Protein AF-M2XT17-F1 (afdb_monomer)

Mean predicted aligned error: 14.55 Å

Nearest PDB structures (foldseek):
  4quv-assembly3_B  TM=6.509E-01  e=1.835E-02  Methylotuvimicrobium alcaliphilum 20Z
  4quv-assembly3_A  TM=6.449E-01  e=3.927E-02  Methylotuvimicrobium alcaliphilum 20Z
  6cso-assembly1_A-2  TM=3.670E-01  e=3.276E+00  Chlamydomonas reinhardtii
  7cz5-assembly1_R  TM=2.081E-01  e=3.778E+00  Homo sapiens

Secondary structure (DSSP, 8-state):
--------------------------S-SSSSTTSS----------------HHHHHHHHHHHHHHSS--EEHHHHHHHHHHHHHHHHHHHHHHH---SHHHHHHHHHHHHHHHHHHHHHHHS--HHHHH-EE-HHHHHHHHHHHHGGGHHHHHHHH-TT--PPPHHHHHHHHHHHHHHHHHHHHHHHHHHHHHHH--S---SGGGGT-S-HHHHHHHHHHHHHHHHTT-HHHHHHHHHHIIIIIHHHHHHHHHHHHHHHHTT--GGG-TTSTTHHHHHHHHHHTTS--

Foldseek 3Di:
DDDDDDDDDDDDDDDDDDDDDDDDDDPPPPPPVVPPPPPDDDPPPDVDPPDDPVRVVVVVVCCVQFQDFDAQQLVLLLVLLVCVLVVLVVLCVVQVQPACLLVLLSVLSNVVSVLVVVCCVVQNDPQRGPDTAGPNRSVVVNVLSCLLCVLSNLSRHPPPADHDDPVLLVVLSVLLVVLSVQLSVVRVCVRVCCVVPVDDDCDDSCVPPVCSNVVSVVSNQVSSSVSSVDCSSVVSVVVCCVPPVVVLVVLVVVVVVVCVVVVHDSNPPPPPRCVVVSVVVCVVVVSHD

Radius of gyration: 29.92 Å; Cα contacts (8 Å, |Δi|>4): 231; chains: 1; bounding box: 90×49×88 Å

pLDDT: mean 73.16, std 24.38, range [24.52, 98.25]

Solvent-accessible surface area (backbone atoms only — not comparable to full-atom values): 17000 Å² total; per-residue (Å²): 133,88,86,85,89,80,89,87,88,89,81,88,85,86,82,90,85,82,93,80,90,77,92,82,88,75,97,60,74,79,69,59,70,76,73,61,88,74,81,76,90,71,83,75,81,66,91,68,78,80,68,50,76,66,53,54,52,50,51,50,50,49,44,60,56,40,47,40,61,71,46,42,48,43,56,53,53,50,52,50,42,64,44,45,50,54,51,50,54,48,41,40,75,73,49,61,52,93,55,68,59,45,57,52,49,47,52,54,54,38,50,49,31,52,50,53,53,48,44,51,70,78,50,55,58,65,64,43,70,68,39,53,31,19,53,52,52,45,52,53,50,48,56,58,56,51,59,70,49,50,38,61,46,49,45,19,67,50,87,84,63,74,80,74,55,68,74,56,50,53,49,31,53,49,43,24,52,51,11,48,51,42,24,49,53,37,49,47,52,52,43,56,45,45,70,80,44,52,61,87,80,55,62,76,65,42,58,81,30,94,54,37,38,59,52,10,52,49,40,26,49,52,26,56,32,57,66,44,68,46,68,65,44,48,52,55,50,52,50,47,39,64,73,51,49,48,55,50,53,52,49,53,50,55,48,54,52,51,39,63,73,66,74,48,74,73,56,80,52,81,82,61,72,53,64,68,44,55,48,48,51,13,57,76,69,70,57,42,134

Structure (mmCIF, N/CA/C/O backbone):
data_AF-M2XT17-F1
#
_entry.id   AF-M2XT17-F1
#
loop_
_atom_site.group_PDB
_atom_site.id
_atom_site.type_symbol
_atom_site.label_atom_id
_atom_site.label_alt_id
_atom_site.label_comp_id
_atom_site.label_asym_id
_atom_site.label_entity_id
_atom_site.label_seq_id
_atom_site.pdbx_PDB_ins_code
_atom_site.Cartn_x
_atom_site.Cartn_y
_atom_site.Cartn_z
_atom_site.occupancy
_atom_site.B_iso_or_equiv
_atom_site.auth_seq_id
_atom_site.auth_comp_id
_atom_site.auth_asym_id
_atom_site.auth_atom_id
_atom_site.pdbx_PDB_model_num
ATOM 1 N N . MET A 1 1 ? -66.696 -10.298 24.865 1.00 41.97 1 MET A N 1
ATOM 2 C CA . MET A 1 1 ? -65.588 -11.219 25.194 1.00 41.97 1 MET A CA 1
ATOM 3 C C . MET A 1 1 ? -64.316 -10.379 25.173 1.00 41.97 1 MET A C 1
ATOM 5 O O . MET A 1 1 ? -63.682 -10.273 24.140 1.00 41.97 1 MET A O 1
ATOM 9 N N . ASP A 1 2 ? -64.054 -9.492 26.128 1.00 27.28 2 ASP A N 1
ATOM 10 C CA . ASP A 1 2 ? -63.712 -9.738 27.536 1.00 27.28 2 ASP A CA 1
ATOM 11 C C . ASP A 1 2 ? -62.859 -10.994 27.761 1.00 27.28 2 ASP A C 1
ATOM 13 O O . ASP A 1 2 ? -63.367 -12.109 27.619 1.00 27.28 2 ASP A O 1
ATOM 17 N N . LYS A 1 3 ? -61.570 -10.782 28.064 1.00 30.95 3 LYS A N 1
ATOM 18 C CA . LYS A 1 3 ? -60.923 -11.233 29.309 1.00 30.95 3 LYS A CA 1
ATOM 19 C C . LYS A 1 3 ? -59.464 -10.760 29.369 1.00 30.95 3 LYS A C 1
ATOM 21 O O . LYS A 1 3 ? -58.547 -11.378 28.840 1.00 30.95 3 LYS A O 1
ATOM 26 N N . SER A 1 4 ? -59.265 -9.668 30.089 1.00 34.69 4 SER A N 1
ATOM 27 C CA . SER A 1 4 ? -58.164 -9.517 31.056 1.00 34.69 4 SER A CA 1
ATOM 28 C C . SER A 1 4 ? -58.842 -9.198 32.407 1.00 34.69 4 SER A C 1
ATOM 30 O O . SER A 1 4 ? -60.043 -8.927 32.375 1.00 34.69 4 SER A O 1
ATOM 32 N N . PRO A 1 5 ? -58.193 -9.091 33.583 1.00 46.19 5 PRO A N 1
ATOM 33 C CA . PRO A 1 5 ? -56.902 -9.580 34.096 1.00 46.19 5 PRO A CA 1
ATOM 34 C C . PRO A 1 5 ? -57.024 -10.169 35.543 1.00 46.19 5 PRO A C 1
ATOM 36 O O . PRO A 1 5 ? -58.055 -10.037 36.189 1.00 46.19 5 PRO A O 1
ATOM 39 N N . LEU A 1 6 ? -55.946 -10.713 36.124 1.00 29.89 6 LEU A N 1
ATOM 40 C CA . LEU A 1 6 ? -55.741 -10.878 37.589 1.00 29.89 6 LEU A CA 1
ATOM 41 C C . LEU A 1 6 ? -54.227 -10.640 37.839 1.00 29.89 6 LEU A C 1
ATOM 43 O O . LEU A 1 6 ? -53.433 -11.340 37.222 1.00 29.89 6 LEU A O 1
ATOM 47 N N . ARG A 1 7 ? -53.682 -9.590 38.498 1.00 28.62 7 ARG A N 1
ATOM 48 C CA . ARG A 1 7 ? -53.883 -8.974 39.843 1.00 28.62 7 ARG A CA 1
ATOM 49 C C . ARG A 1 7 ? -53.817 -10.021 40.968 1.00 28.62 7 ARG A C 1
ATOM 51 O O . ARG A 1 7 ? -54.472 -11.037 40.842 1.00 28.62 7 ARG A O 1
ATOM 58 N N . LEU A 1 8 ? -53.149 -9.863 42.115 1.00 26.47 8 LEU A N 1
ATOM 59 C CA . LEU A 1 8 ? -52.294 -8.851 42.765 1.00 26.47 8 LEU A CA 1
ATOM 60 C C . LEU A 1 8 ? -51.883 -9.475 44.133 1.00 26.47 8 LEU A C 1
ATOM 62 O O . LEU A 1 8 ? -52.620 -10.320 44.631 1.00 26.47 8 LEU A O 1
ATOM 66 N N . GLY A 1 9 ? -50.818 -8.997 44.787 1.00 25.92 9 GLY A N 1
ATOM 67 C CA . GLY A 1 9 ? -50.644 -9.107 46.254 1.00 25.92 9 GLY A CA 1
ATOM 68 C C . GLY A 1 9 ? -49.182 -9.326 46.680 1.00 25.92 9 GLY A C 1
ATOM 69 O O . GLY A 1 9 ? -48.672 -10.421 46.505 1.00 25.92 9 GLY A O 1
ATOM 70 N N . SER A 1 10 ? -48.364 -8.319 47.017 1.00 26.56 10 SER A N 1
ATOM 71 C CA . SER A 1 10 ? -48.391 -7.328 48.121 1.00 26.56 10 SER A CA 1
ATOM 72 C C . SER A 1 10 ? -47.703 -7.816 49.403 1.00 26.56 10 SER A C 1
ATOM 74 O O . SER A 1 10 ? -48.239 -8.695 50.056 1.00 26.56 10 SER A O 1
ATOM 76 N N . PHE A 1 11 ? -46.591 -7.175 49.783 1.00 25.89 11 PHE A N 1
ATOM 77 C CA . PHE A 1 11 ? -46.173 -6.847 51.164 1.00 25.89 11 PHE A CA 1
ATOM 78 C C . PHE A 1 11 ? -44.957 -5.900 51.032 1.00 25.89 11 PHE A C 1
ATOM 80 O O . PHE A 1 11 ? -43.886 -6.322 50.618 1.00 25.89 11 PHE A O 1
ATOM 87 N N . LEU A 1 12 ? -45.105 -4.570 51.012 1.00 26.98 12 LEU A N 1
ATOM 88 C CA . LEU A 1 12 ? -45.256 -3.657 52.157 1.00 26.98 12 LEU A CA 1
ATOM 89 C C . LEU A 1 12 ? -44.365 -3.994 53.361 1.00 26.98 12 LEU A C 1
ATOM 91 O O . LEU A 1 12 ? -44.769 -4.746 54.237 1.00 26.98 12 LEU A O 1
ATOM 95 N N . ILE A 1 13 ? -43.225 -3.302 53.461 1.00 28.81 13 ILE A N 1
ATOM 96 C CA . ILE A 1 13 ? -42.713 -2.809 54.744 1.00 28.81 13 ILE A CA 1
ATOM 97 C C . ILE A 1 13 ? -42.416 -1.311 54.578 1.00 28.81 13 ILE A C 1
ATOM 99 O O . ILE A 1 13 ? -41.504 -0.908 53.858 1.00 28.81 13 ILE A O 1
ATOM 103 N N . LYS A 1 14 ? -43.246 -0.491 55.231 1.00 27.02 14 LYS A N 1
ATOM 104 C CA . LYS A 1 14 ? -42.970 0.898 55.620 1.00 27.02 14 LYS A CA 1
ATOM 105 C C . LYS A 1 14 ? -42.700 0.909 57.129 1.00 27.02 14 LYS A C 1
ATOM 107 O O . LYS A 1 14 ? -43.385 0.206 57.862 1.00 27.02 14 LYS A O 1
ATOM 112 N N . GLY A 1 15 ? -41.785 1.775 57.560 1.00 24.52 15 GLY A N 1
ATOM 113 C CA . GLY A 1 15 ? -41.516 2.153 58.956 1.00 24.52 15 GLY A CA 1
ATOM 114 C C . GLY A 1 15 ? -40.033 2.514 59.088 1.00 24.52 15 GLY A C 1
ATOM 115 O O . GLY A 1 15 ? -39.206 1.618 59.064 1.00 24.52 15 GLY A O 1
ATOM 116 N N . ALA A 1 16 ? -39.570 3.761 58.966 1.00 24.78 16 ALA A N 1
ATOM 117 C CA . ALA A 1 16 ? -39.845 4.962 59.763 1.00 24.78 16 ALA A CA 1
ATOM 118 C C . ALA A 1 16 ? -39.532 4.783 61.260 1.00 24.78 16 ALA A C 1
ATOM 120 O O . ALA A 1 16 ? -40.404 4.359 62.006 1.00 24.78 16 ALA A O 1
ATOM 121 N N . ALA A 1 17 ? -38.311 5.150 61.676 1.00 26.36 17 ALA A N 1
ATOM 122 C CA . ALA A 1 17 ? -37.996 5.806 62.954 1.00 26.36 17 ALA A CA 1
ATOM 123 C C . ALA A 1 17 ? -36.482 6.087 63.066 1.00 26.36 17 ALA A C 1
ATOM 125 O O . ALA A 1 17 ? -35.675 5.209 62.780 1.00 26.36 17 ALA A O 1
ATOM 126 N N . GLY A 1 18 ? -36.108 7.275 63.559 1.00 24.70 18 GLY A N 1
ATOM 127 C CA . GLY A 1 18 ? -34.899 7.408 64.384 1.00 24.70 18 GLY A CA 1
ATOM 128 C C . GLY A 1 18 ? -33.771 8.309 63.880 1.00 24.70 18 GLY A C 1
ATOM 129 O O . GLY A 1 18 ? -32.723 7.841 63.456 1.00 24.70 18 GLY A O 1
ATOM 130 N N . THR A 1 19 ? -33.950 9.615 64.040 1.00 27.23 19 THR A N 1
ATOM 131 C CA . THR A 1 19 ? -32.893 10.630 64.124 1.00 27.23 19 THR A CA 1
ATOM 132 C C . THR A 1 19 ? -31.936 10.346 65.293 1.00 27.23 19 THR A C 1
ATOM 134 O O . THR A 1 19 ? -32.392 10.408 66.429 1.00 27.23 19 THR A O 1
ATOM 137 N N . VAL A 1 20 ? -30.626 10.154 65.064 1.00 29.00 20 VAL A N 1
ATOM 138 C CA . VAL A 1 20 ? -29.560 10.452 66.054 1.00 29.00 20 VAL A CA 1
ATOM 139 C C . VAL A 1 20 ? -28.280 10.934 65.347 1.00 29.00 20 VAL A C 1
ATOM 141 O O . VAL A 1 20 ? -27.757 10.298 64.438 1.00 29.00 20 VAL A O 1
ATOM 144 N N . ARG A 1 21 ? -27.797 12.100 65.793 1.00 27.80 21 ARG A N 1
ATOM 145 C CA . ARG A 1 21 ? -26.527 12.779 65.471 1.00 27.80 21 ARG A CA 1
ATOM 146 C C . ARG A 1 21 ? -25.285 11.993 65.914 1.00 27.80 21 ARG A C 1
ATOM 148 O O . ARG A 1 21 ? -25.273 11.469 67.020 1.00 27.80 21 ARG A O 1
ATOM 155 N N . SER A 1 22 ? -24.198 12.121 65.149 1.00 28.20 22 SER A N 1
ATOM 156 C CA . SER A 1 22 ?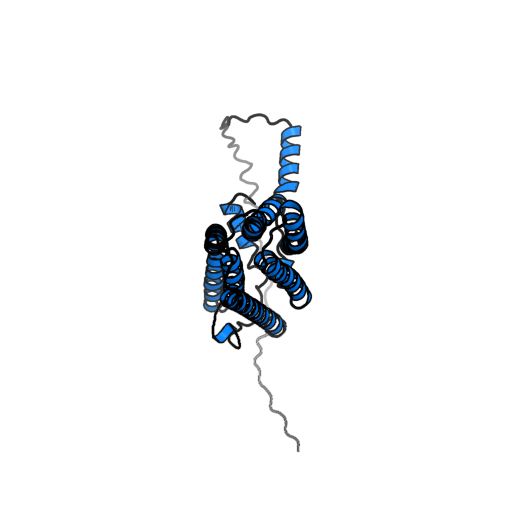 -22.834 12.563 65.552 1.00 28.20 22 SER A CA 1
ATOM 157 C C . SER A 1 22 ? -21.831 12.066 64.493 1.00 28.20 22 SER A C 1
ATOM 159 O O . SER A 1 22 ? -21.802 10.894 64.156 1.00 28.20 22 SER A O 1
ATOM 161 N N . SER A 1 23 ? -21.172 12.951 63.733 1.00 27.92 23 SER A N 1
ATOM 162 C CA . SER A 1 23 ? -19.867 13.530 64.090 1.00 27.92 23 SER A CA 1
ATOM 163 C C . SER A 1 23 ? -18.916 12.466 64.623 1.00 27.92 23 SER A C 1
ATOM 165 O O . SER A 1 23 ? -19.044 12.150 65.798 1.00 27.92 23 SER A O 1
ATOM 167 N N . LEU A 1 24 ? -17.963 11.994 63.804 1.00 29.03 24 LEU A N 1
ATOM 168 C CA . LEU A 1 24 ? -16.602 11.617 64.217 1.00 29.03 24 LEU A CA 1
ATOM 169 C C . LEU A 1 24 ? -15.754 11.176 62.999 1.00 29.03 24 LEU A C 1
ATOM 171 O O . LEU A 1 24 ? -16.158 10.311 62.231 1.00 29.03 24 LEU A O 1
ATOM 175 N N . TYR A 1 25 ? -14.560 11.778 62.899 1.00 31.39 25 TYR A N 1
ATOM 176 C CA . TYR A 1 25 ? -13.409 11.499 62.017 1.00 31.39 25 TYR A CA 1
ATOM 177 C C . TYR A 1 25 ? -13.510 11.874 60.521 1.00 31.39 25 TYR A C 1
ATOM 179 O O . TYR A 1 25 ? -14.254 11.282 59.758 1.00 31.39 25 TYR A O 1
ATOM 187 N N . GLY A 1 26 ? -12.714 12.807 59.992 1.00 33.41 26 GLY A N 1
ATOM 188 C CA . GLY A 1 26 ? -11.602 13.536 60.598 1.00 33.41 26 GLY A CA 1
ATOM 189 C C . GLY A 1 26 ? -10.768 14.238 59.528 1.00 33.41 26 GLY A C 1
ATOM 190 O O . GLY A 1 26 ? -9.890 13.637 58.919 1.00 33.41 26 GLY A O 1
ATOM 191 N N . ASP A 1 27 ? -11.003 15.539 59.380 1.00 36.66 27 ASP A N 1
ATOM 192 C CA . ASP A 1 27 ? -10.248 16.525 58.588 1.00 36.66 27 ASP A CA 1
ATOM 193 C C . ASP A 1 27 ? -8.849 16.830 59.201 1.00 36.66 27 ASP A C 1
ATOM 195 O O . ASP A 1 27 ? -8.340 17.953 59.195 1.00 36.66 27 ASP A O 1
ATOM 199 N N . GLY A 1 28 ? -8.225 15.812 59.809 1.00 34.25 28 GLY A N 1
ATOM 200 C CA . GLY A 1 28 ? -7.088 15.918 60.734 1.00 34.25 28 GLY A CA 1
ATOM 201 C C . GLY A 1 28 ? -5.762 15.334 60.235 1.00 34.25 28 GLY A C 1
ATOM 202 O O . GLY A 1 28 ? -4.785 15.347 60.978 1.00 34.25 28 GLY A O 1
ATOM 203 N N . ALA A 1 29 ? -5.686 14.837 58.997 1.00 36.34 29 ALA A N 1
ATOM 204 C CA . ALA A 1 29 ? -4.446 14.258 58.462 1.00 36.34 29 ALA A CA 1
ATOM 205 C C . ALA A 1 29 ? -3.484 15.312 57.874 1.00 36.34 29 ALA A C 1
ATOM 207 O O . ALA A 1 29 ? -2.269 15.142 57.936 1.00 36.34 29 ALA A O 1
ATOM 208 N N . ASN A 1 30 ? -4.000 16.436 57.363 1.00 36.72 30 ASN A N 1
ATOM 209 C CA . ASN A 1 30 ? -3.174 17.427 56.658 1.00 36.72 30 ASN A CA 1
ATOM 210 C C . ASN A 1 30 ? -2.585 18.537 57.543 1.00 36.72 30 ASN A C 1
ATOM 212 O O . ASN A 1 30 ? -1.681 19.240 57.100 1.00 36.72 30 ASN A O 1
ATOM 216 N N . ARG A 1 31 ? -3.042 18.702 58.793 1.00 37.03 31 ARG A N 1
ATOM 217 C CA . ARG A 1 31 ? -2.535 19.764 59.692 1.00 37.03 31 ARG A CA 1
ATOM 218 C C . ARG A 1 31 ? -1.496 19.294 60.713 1.00 37.03 31 ARG A C 1
ATOM 220 O O . ARG A 1 31 ? -0.861 20.127 61.351 1.00 37.03 31 ARG A O 1
ATOM 227 N N . THR A 1 32 ? -1.259 17.989 60.826 1.00 37.25 32 THR A N 1
ATOM 228 C CA . THR A 1 32 ? -0.315 17.422 61.811 1.00 37.25 32 THR A CA 1
ATOM 229 C C . THR A 1 32 ? 1.099 17.246 61.239 1.00 37.25 32 THR A C 1
ATOM 231 O O . THR A 1 32 ? 2.073 17.286 61.984 1.00 37.25 32 THR A O 1
ATOM 234 N N . LEU A 1 33 ? 1.246 17.167 59.910 1.00 34.97 33 LEU A N 1
ATOM 235 C CA . LEU A 1 33 ? 2.550 17.043 59.238 1.00 34.97 33 LEU A CA 1
ATOM 236 C C . LEU A 1 33 ? 3.310 18.373 59.079 1.00 34.97 33 LEU A C 1
ATOM 238 O O . LEU A 1 33 ? 4.501 18.359 58.792 1.00 34.97 33 LEU A O 1
ATOM 242 N N . GLN A 1 34 ? 2.666 19.521 59.318 1.00 39.75 34 GLN A N 1
ATOM 243 C CA . GLN A 1 34 ? 3.334 20.833 59.320 1.00 39.75 34 GLN A CA 1
ATOM 244 C C . GLN A 1 34 ? 3.898 21.240 60.694 1.00 39.75 34 GLN A C 1
ATOM 246 O O . GLN A 1 34 ? 4.634 22.219 60.774 1.00 39.75 34 GLN A O 1
ATOM 251 N N . ARG A 1 35 ? 3.586 20.507 61.776 1.00 37.78 35 ARG A N 1
ATOM 252 C CA . ARG A 1 35 ? 3.996 20.866 63.151 1.00 37.78 35 ARG A CA 1
ATOM 253 C C . ARG A 1 35 ? 5.243 20.151 63.680 1.00 37.78 35 ARG A C 1
ATOM 255 O O . ARG A 1 35 ? 5.753 20.555 64.717 1.00 37.78 35 ARG A O 1
ATOM 262 N N . PHE A 1 36 ? 5.774 19.157 62.971 1.00 38.34 36 PHE A N 1
ATOM 263 C CA . PHE A 1 36 ? 7.039 18.505 63.322 1.00 38.34 36 PHE A CA 1
ATOM 264 C C . PHE A 1 36 ? 8.114 18.901 62.320 1.00 38.34 36 PHE A C 1
ATOM 266 O O . PHE A 1 36 ? 8.318 18.190 61.344 1.00 38.34 36 PHE A O 1
ATOM 273 N N . GLY A 1 37 ? 8.759 20.051 62.546 1.00 38.72 37 GLY A N 1
ATOM 274 C CA . GLY A 1 37 ? 9.813 20.635 61.708 1.00 38.72 37 GLY A CA 1
ATOM 275 C C . GLY A 1 37 ? 10.980 19.691 61.399 1.00 38.72 37 GLY A C 1
ATOM 276 O O . GLY A 1 37 ? 12.071 19.833 61.935 1.00 38.72 37 GLY A O 1
ATOM 277 N N . LEU A 1 38 ? 10.755 18.759 60.479 1.00 35.12 38 LEU A N 1
ATOM 278 C CA . LEU A 1 38 ? 11.731 17.851 59.900 1.00 35.12 38 LEU A CA 1
ATOM 279 C C . LEU A 1 38 ? 11.970 18.274 58.451 1.00 35.12 38 LEU A C 1
ATOM 281 O O . LEU A 1 38 ? 11.708 17.547 57.496 1.00 35.12 38 LEU A O 1
ATOM 285 N N . MET A 1 39 ? 12.515 19.482 58.297 1.00 35.56 39 MET A N 1
ATOM 286 C CA . MET A 1 39 ? 13.465 19.717 57.219 1.00 35.56 39 MET A CA 1
ATOM 287 C C . MET A 1 39 ? 14.741 18.956 57.583 1.00 35.56 39 MET A C 1
ATOM 289 O O . MET A 1 39 ? 15.483 19.370 58.467 1.00 35.56 39 MET A O 1
ATOM 293 N N . SER A 1 40 ? 15.019 17.859 56.880 1.00 33.72 40 SER A N 1
ATOM 294 C CA . SER A 1 40 ? 16.403 17.432 56.692 1.00 33.72 40 SER A CA 1
ATOM 295 C C . SER A 1 40 ? 16.842 17.881 55.309 1.00 33.72 40 SER A C 1
ATOM 297 O O . SER A 1 40 ? 16.412 17.361 54.277 1.00 33.72 40 SER A O 1
ATOM 299 N N . SER A 1 41 ? 17.690 18.902 55.324 1.00 40.38 41 SER A N 1
ATOM 300 C CA . SER A 1 41 ? 18.524 19.344 54.225 1.00 40.38 41 SER A CA 1
ATOM 301 C C . SER A 1 41 ? 19.362 18.177 53.699 1.00 40.38 41 SER A C 1
ATOM 303 O O . SER A 1 41 ? 20.415 17.827 54.224 1.00 40.38 41 SER A O 1
ATOM 305 N N . LYS A 1 42 ? 18.927 17.589 52.588 1.00 34.00 42 LYS A N 1
ATOM 306 C CA . LYS A 1 42 ? 19.852 16.953 51.650 1.00 34.00 42 LYS A CA 1
ATOM 307 C C . LYS A 1 42 ? 19.644 17.553 50.278 1.00 34.00 42 LYS A C 1
ATOM 309 O O . LYS A 1 42 ? 18.973 17.009 49.407 1.00 34.00 42 LYS A O 1
ATOM 314 N N . THR A 1 43 ? 20.291 18.700 50.127 1.00 34.50 43 THR A N 1
ATOM 315 C CA . THR A 1 43 ? 20.824 19.260 48.893 1.00 34.50 43 THR A CA 1
ATOM 316 C C . THR A 1 43 ? 21.577 18.157 48.141 1.00 34.50 43 THR A C 1
ATOM 318 O O . THR A 1 43 ? 22.793 18.010 48.237 1.00 34.50 43 THR A O 1
ATOM 321 N N . LYS A 1 44 ? 20.853 17.337 47.371 1.00 33.69 44 LYS A N 1
ATOM 322 C CA . LYS A 1 44 ? 21.453 16.640 46.238 1.00 33.69 44 LYS A CA 1
ATOM 323 C C . LYS A 1 44 ? 21.723 17.715 45.200 1.00 33.69 44 LYS A C 1
ATOM 325 O O . LYS A 1 44 ? 20.842 18.115 44.446 1.00 33.69 44 LYS A O 1
ATOM 330 N N . ARG A 1 45 ? 22.964 18.193 45.227 1.00 36.53 45 ARG A N 1
ATOM 331 C CA . ARG A 1 45 ? 23.636 18.935 44.165 1.00 36.53 45 ARG A CA 1
ATOM 332 C C . ARG A 1 45 ? 23.650 18.033 42.925 1.00 36.53 45 ARG A C 1
ATOM 334 O O . ARG A 1 45 ? 24.633 17.367 42.629 1.00 36.53 45 ARG A O 1
ATOM 341 N N . ALA A 1 46 ? 22.506 17.924 42.256 1.00 38.69 46 ALA A N 1
ATOM 342 C CA . ALA A 1 46 ? 22.475 17.503 40.872 1.00 38.69 46 ALA A CA 1
ATOM 343 C C . ALA A 1 46 ? 23.139 18.638 40.095 1.00 38.69 46 ALA A C 1
ATOM 345 O O . ALA A 1 46 ? 22.788 19.800 40.299 1.00 38.69 46 ALA A O 1
ATOM 346 N N . ASN A 1 47 ? 24.124 18.304 39.266 1.00 38.09 47 ASN A N 1
ATOM 347 C CA . ASN A 1 47 ? 24.704 19.196 38.270 1.00 38.09 47 ASN A CA 1
ATOM 348 C C . ASN A 1 47 ? 23.587 19.719 37.355 1.00 38.09 47 ASN A C 1
ATOM 350 O O . ASN A 1 47 ? 23.320 19.173 36.286 1.00 38.09 47 ASN A O 1
ATOM 354 N N . GLY A 1 48 ? 22.894 20.758 37.807 1.00 39.94 48 GLY A N 1
ATOM 355 C CA . GLY A 1 48 ? 21.975 21.538 37.013 1.00 39.94 48 GLY A CA 1
ATOM 356 C C . GLY A 1 48 ? 22.821 22.441 36.144 1.00 39.94 48 GLY A C 1
ATOM 357 O O . GLY A 1 48 ? 23.348 23.443 36.619 1.00 39.94 48 GLY A O 1
ATOM 358 N N . LYS A 1 49 ? 22.947 22.101 34.860 1.00 49.41 49 LYS A N 1
ATOM 359 C CA . LYS A 1 49 ? 23.129 23.152 33.862 1.00 49.41 49 LYS A CA 1
ATOM 360 C C . LYS A 1 49 ? 21.969 24.122 34.092 1.00 49.41 49 LYS A C 1
ATOM 362 O O . LYS A 1 49 ? 20.818 23.740 33.886 1.00 49.41 49 LYS A O 1
ATOM 367 N N . HIS A 1 50 ? 22.256 25.314 34.613 1.00 49.94 50 HIS A N 1
ATOM 368 C CA . HIS A 1 50 ? 21.295 26.409 34.669 1.00 49.94 50 HIS A CA 1
ATOM 369 C C . HIS A 1 50 ? 20.933 26.741 33.218 1.00 49.94 50 HIS A C 1
ATOM 371 O O . HIS A 1 50 ? 21.615 27.531 32.574 1.00 49.94 50 HIS A O 1
ATOM 377 N N . MET A 1 51 ? 19.914 26.071 32.675 1.00 51.78 51 MET A N 1
ATOM 378 C CA . MET A 1 51 ? 19.327 26.467 31.401 1.00 51.78 51 MET A CA 1
ATOM 379 C C . MET A 1 51 ? 18.746 27.862 31.593 1.00 51.78 51 MET A C 1
ATOM 381 O O . MET A 1 51 ? 18.040 28.111 32.577 1.00 51.78 51 MET A O 1
ATOM 385 N N . SER A 1 52 ? 19.076 28.779 30.687 1.00 57.28 52 SER A N 1
ATOM 386 C CA . SER A 1 52 ? 18.566 30.146 30.780 1.00 57.28 52 SER A CA 1
ATOM 387 C C . SER A 1 52 ? 17.028 30.140 30.690 1.00 57.28 52 SER A C 1
ATOM 389 O O . SER A 1 52 ? 16.450 29.228 30.087 1.00 57.28 52 SER A O 1
ATOM 391 N N . PRO A 1 53 ? 16.324 31.149 31.235 1.00 60.72 53 PRO A N 1
ATOM 392 C CA . PRO A 1 53 ? 14.869 31.254 31.098 1.00 60.72 53 PRO A CA 1
ATOM 393 C C . PRO A 1 53 ? 14.397 31.186 29.633 1.00 60.72 53 PRO A C 1
ATOM 395 O O . PRO A 1 53 ? 13.332 30.653 29.343 1.00 60.72 53 PRO A O 1
ATOM 398 N N . ALA A 1 54 ? 15.207 31.649 28.677 1.00 59.66 54 ALA A N 1
ATOM 399 C CA . ALA A 1 54 ? 14.891 31.537 27.255 1.00 59.66 54 ALA A CA 1
ATOM 400 C C . ALA A 1 54 ? 14.956 30.083 26.743 1.00 59.66 54 ALA A C 1
ATOM 402 O O . ALA A 1 54 ? 14.123 29.671 25.935 1.00 59.66 54 ALA A O 1
ATOM 403 N N . GLU A 1 55 ? 15.895 29.276 27.247 1.00 57.34 55 GLU A N 1
ATOM 404 C CA . GLU A 1 55 ? 16.035 27.863 26.873 1.00 57.34 55 GLU A CA 1
ATOM 405 C C . GLU A 1 55 ? 14.901 27.004 27.437 1.00 57.34 55 GLU A C 1
ATOM 407 O O . GLU A 1 55 ? 14.452 26.074 26.762 1.00 57.34 55 GLU A O 1
ATOM 412 N N . SER A 1 56 ? 14.385 27.323 28.630 1.00 67.25 56 SER A N 1
ATOM 413 C CA . SER A 1 56 ? 13.225 26.630 29.207 1.00 67.25 56 SER A CA 1
ATOM 414 C C . SER A 1 56 ? 11.931 26.950 28.449 1.00 67.25 56 SER A C 1
ATOM 416 O O . SER A 1 56 ? 11.151 26.043 28.163 1.00 67.25 56 SER A O 1
ATOM 418 N N . HIS A 1 57 ? 11.734 28.202 28.023 1.00 68.56 57 HIS A N 1
ATOM 419 C CA . HIS A 1 57 ? 10.591 28.592 27.193 1.00 68.56 57 HIS A CA 1
ATOM 420 C C . HIS A 1 57 ? 10.658 28.001 25.779 1.00 68.56 57 HIS A C 1
ATOM 422 O O . HIS A 1 57 ? 9.650 27.494 25.281 1.00 68.56 57 HIS A O 1
ATOM 428 N N . LEU A 1 58 ? 11.834 27.998 25.143 1.00 69.94 58 LEU A N 1
ATOM 429 C CA . LEU A 1 58 ? 12.017 27.402 23.819 1.00 69.94 58 LEU A CA 1
ATOM 430 C C . LEU A 1 58 ? 11.804 25.885 23.854 1.00 69.94 58 LEU A C 1
ATOM 432 O O . LEU A 1 58 ? 11.088 25.348 23.011 1.00 69.94 58 LEU A O 1
ATOM 436 N N . THR A 1 59 ? 12.357 25.188 24.852 1.00 71.62 59 THR A N 1
ATOM 437 C CA . THR A 1 59 ? 12.125 23.742 25.013 1.00 71.62 59 THR A CA 1
ATOM 438 C C . THR A 1 59 ? 10.667 23.421 25.327 1.00 71.62 59 THR A C 1
ATOM 440 O O . THR A 1 59 ? 10.138 22.444 24.792 1.00 71.62 59 THR A O 1
ATOM 443 N N . LEU A 1 60 ? 9.973 24.250 26.113 1.00 71.69 60 LEU A N 1
ATOM 444 C CA . LEU A 1 60 ? 8.539 24.095 26.366 1.00 71.69 60 LEU A CA 1
ATOM 445 C C . LEU A 1 60 ? 7.708 24.306 25.088 1.00 71.69 60 LEU A C 1
ATOM 447 O O . LEU A 1 60 ? 6.819 23.505 24.796 1.00 71.69 60 LEU A O 1
ATOM 451 N N . CYS A 1 61 ? 8.029 25.331 24.293 1.00 69.38 61 CYS A N 1
ATOM 452 C CA . CYS A 1 61 ? 7.397 25.594 22.998 1.00 69.38 61 CYS A CA 1
ATOM 453 C C . CYS A 1 61 ? 7.643 24.459 22.000 1.00 69.38 61 CYS A C 1
ATOM 455 O O . CYS A 1 61 ? 6.702 23.999 21.353 1.00 69.38 61 CYS A O 1
ATOM 457 N N . LEU A 1 62 ? 8.876 23.953 21.912 1.00 69.25 62 LEU A N 1
ATOM 458 C CA . LEU A 1 62 ? 9.223 22.816 21.059 1.00 69.25 62 LEU A CA 1
ATOM 459 C C . LEU A 1 62 ? 8.488 21.545 21.497 1.00 69.25 62 LEU A C 1
ATOM 461 O O . LEU A 1 62 ? 7.924 20.858 20.647 1.00 69.25 62 LEU A O 1
ATOM 465 N N . LYS A 1 63 ? 8.383 21.270 22.806 1.00 68.75 63 LYS A N 1
ATOM 466 C CA . LYS A 1 63 ? 7.531 20.182 23.316 1.00 68.75 63 LYS A CA 1
ATOM 467 C C . LYS A 1 63 ? 6.068 20.390 22.921 1.00 68.75 63 LYS A C 1
ATOM 469 O O . LYS A 1 63 ? 5.427 19.467 22.425 1.00 68.75 63 LYS A O 1
ATOM 474 N N . HIS A 1 64 ? 5.529 21.595 23.084 1.00 66.81 64 HIS A N 1
ATOM 475 C CA . HIS A 1 64 ? 4.135 21.882 22.741 1.00 66.81 64 HIS A CA 1
ATOM 476 C C . HIS A 1 64 ? 3.836 21.809 21.241 1.00 66.81 64 HIS A C 1
ATOM 478 O O . HIS A 1 64 ? 2.702 21.490 20.865 1.00 66.81 64 HIS A O 1
ATOM 484 N N . LEU A 1 65 ? 4.813 22.120 20.390 1.00 68.31 65 LEU A N 1
ATOM 485 C CA . LEU A 1 65 ? 4.677 22.080 18.939 1.00 68.31 65 LEU A CA 1
ATOM 486 C C . LEU A 1 65 ? 4.869 20.657 18.398 1.00 68.31 65 LEU A C 1
ATOM 488 O O . LEU A 1 65 ? 4.022 20.173 17.648 1.00 68.31 65 LEU A O 1
ATOM 492 N N . PHE A 1 66 ? 5.936 19.967 18.810 1.00 69.50 66 PHE A N 1
ATOM 493 C CA . PHE A 1 66 ? 6.328 18.672 18.245 1.00 69.50 66 PHE A CA 1
ATOM 494 C C . PHE A 1 66 ? 5.774 17.450 18.975 1.00 69.50 66 PHE A C 1
ATOM 496 O O . PHE A 1 66 ? 5.662 16.410 18.332 1.00 69.50 66 PHE A O 1
ATOM 503 N N . LEU A 1 67 ? 5.402 17.543 20.257 1.00 70.56 67 LEU A N 1
ATOM 504 C CA . LEU A 1 67 ? 4.943 16.385 21.044 1.00 70.56 67 LEU A CA 1
ATOM 505 C C . LEU A 1 67 ? 3.428 16.355 21.283 1.00 70.56 67 LEU A C 1
ATOM 507 O O . LEU A 1 67 ? 2.909 15.353 21.758 1.00 70.56 67 LEU A O 1
ATOM 511 N N . GLN A 1 68 ? 2.681 17.406 20.935 1.00 77.00 68 GLN A N 1
ATOM 512 C CA . GLN A 1 68 ? 1.222 17.403 21.095 1.00 77.00 68 GLN A CA 1
ATOM 513 C C . GLN A 1 68 ? 0.526 16.820 19.849 1.00 77.00 68 GLN A C 1
ATOM 515 O O . GLN A 1 68 ? 0.785 17.287 18.733 1.00 77.00 68 GLN A O 1
ATOM 520 N N . PRO A 1 69 ? -0.382 15.832 19.983 1.00 81.44 69 PRO A N 1
ATOM 521 C CA . PRO A 1 69 ? -1.125 15.279 18.852 1.00 81.44 69 PRO A CA 1
ATOM 522 C C . PRO A 1 69 ? -2.099 16.306 18.254 1.00 81.44 69 PRO A C 1
ATOM 524 O O . PRO A 1 69 ? -3.133 16.627 18.845 1.00 81.44 69 PRO A O 1
ATOM 527 N N . ARG A 1 70 ? -1.800 16.811 17.054 1.00 82.38 70 ARG A N 1
ATOM 528 C CA . ARG A 1 70 ? -2.588 17.871 16.390 1.00 82.38 70 ARG A CA 1
ATOM 529 C C . ARG A 1 70 ? -3.199 17.422 15.068 1.00 82.38 70 ARG A C 1
ATOM 531 O O . ARG A 1 70 ? -4.352 17.749 14.790 1.00 82.38 70 ARG A O 1
ATOM 538 N N . VAL A 1 71 ? -2.456 16.652 14.279 1.00 84.56 71 VAL A N 1
ATOM 539 C CA . VAL A 1 71 ? -2.822 16.285 12.904 1.00 84.56 71 VAL A CA 1
ATOM 540 C C . VAL A 1 71 ? -3.618 14.988 12.916 1.00 84.56 71 VAL A C 1
ATOM 542 O O . VAL A 1 71 ? -3.238 14.043 13.595 1.00 84.56 71 VAL A O 1
ATOM 545 N N . ARG A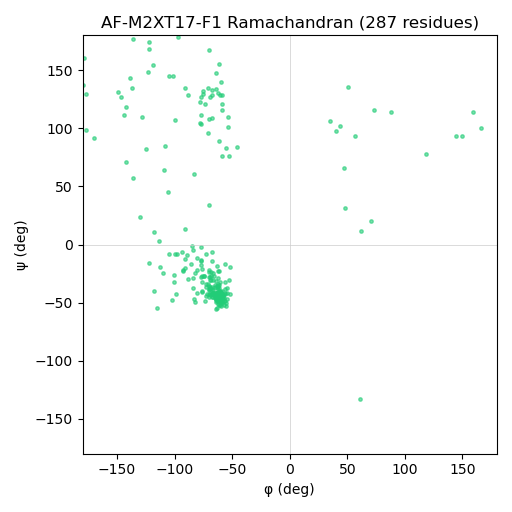 1 72 ? -4.731 14.902 12.182 1.00 85.81 72 ARG A N 1
ATOM 546 C CA . ARG A 1 72 ? -5.477 13.636 12.071 1.00 85.81 72 ARG A CA 1
ATOM 547 C C . ARG A 1 72 ? -4.688 12.642 11.220 1.00 85.81 72 ARG A C 1
ATOM 549 O O . ARG A 1 72 ? -4.253 12.995 10.128 1.00 85.81 72 ARG A O 1
ATOM 556 N N . LEU A 1 73 ? -4.590 11.389 11.663 1.00 82.94 73 LEU A N 1
ATOM 557 C CA . LEU A 1 73 ? -3.889 10.324 10.932 1.00 82.94 73 LEU A CA 1
ATOM 558 C C . LEU A 1 73 ? -4.408 10.176 9.490 1.00 82.94 73 LEU A C 1
ATOM 560 O O . LEU A 1 73 ? -3.625 10.073 8.548 1.00 82.94 73 LEU A O 1
ATOM 564 N N . ARG A 1 74 ? -5.733 10.260 9.304 1.00 83.62 74 ARG A N 1
ATOM 565 C CA . ARG A 1 74 ? -6.372 10.263 7.979 1.00 83.62 74 ARG A CA 1
ATOM 566 C C . ARG A 1 74 ? -5.832 11.347 7.044 1.00 83.62 74 ARG A C 1
ATOM 568 O O . ARG A 1 74 ? -5.705 11.088 5.855 1.00 83.62 74 ARG A O 1
ATOM 575 N N . SER A 1 75 ? -5.524 12.537 7.560 1.00 87.56 75 SER A N 1
ATOM 576 C CA . SER A 1 75 ? -5.018 13.648 6.746 1.00 87.56 75 SER A CA 1
ATOM 577 C C . SER A 1 75 ? -3.635 13.345 6.177 1.00 87.56 75 SER A C 1
ATOM 579 O O . SER A 1 75 ? -3.392 13.640 5.015 1.00 87.56 75 SER A O 1
ATOM 581 N N . VAL A 1 76 ? -2.761 12.701 6.955 1.00 89.19 76 VAL A N 1
ATOM 582 C CA . VAL A 1 76 ? -1.415 12.313 6.498 1.00 89.19 76 VAL A CA 1
ATOM 583 C C . VAL A 1 76 ? -1.503 11.325 5.337 1.00 89.19 76 VAL A C 1
ATOM 585 O O . VAL A 1 76 ? -0.893 11.535 4.292 1.00 89.19 76 VAL A O 1
ATOM 588 N N . MET A 1 77 ? -2.325 10.282 5.495 1.00 87.19 77 MET A N 1
ATOM 589 C CA . MET A 1 77 ? -2.544 9.287 4.442 1.00 87.19 77 MET A CA 1
ATOM 590 C C . MET A 1 77 ? -3.185 9.911 3.203 1.00 87.19 77 MET A C 1
ATOM 592 O O . MET A 1 77 ? -2.737 9.648 2.095 1.00 87.19 77 MET A O 1
ATOM 596 N N . PHE A 1 78 ? -4.196 10.765 3.382 1.00 90.50 78 PHE A N 1
ATOM 597 C CA . PHE A 1 78 ? -4.862 11.457 2.280 1.00 90.50 78 PHE A CA 1
ATOM 598 C C . PHE A 1 78 ? -3.877 12.279 1.443 1.00 90.50 78 PHE A C 1
ATOM 600 O O . PHE A 1 78 ? -3.861 12.142 0.224 1.00 90.50 78 PHE A O 1
ATOM 607 N N . VAL A 1 79 ? -3.024 13.082 2.093 1.00 92.50 79 VAL A N 1
ATOM 608 C CA . VAL A 1 79 ? -2.001 13.876 1.396 1.00 92.50 79 VAL A CA 1
ATOM 609 C C . VAL A 1 79 ? -1.033 12.961 0.653 1.00 92.50 79 VAL A C 1
ATOM 611 O O . VAL A 1 79 ? -0.784 13.184 -0.524 1.00 92.50 79 VAL A O 1
ATOM 614 N N . HIS A 1 80 ? -0.548 11.889 1.283 1.00 92.12 80 HIS A N 1
ATOM 615 C CA . HIS A 1 80 ? 0.344 10.942 0.614 1.00 92.12 80 HIS A CA 1
ATOM 616 C C . HIS A 1 80 ? -0.307 10.289 -0.618 1.00 92.12 80 HIS A C 1
ATOM 618 O O . HIS A 1 80 ? 0.302 10.226 -1.688 1.00 92.12 80 HIS A O 1
ATOM 624 N N . PHE A 1 81 ? -1.554 9.828 -0.496 1.00 90.75 81 PHE A N 1
ATOM 625 C CA . PHE A 1 81 ? -2.300 9.236 -1.608 1.00 90.75 81 PHE A CA 1
ATOM 626 C C . PHE A 1 81 ? -2.543 10.237 -2.741 1.00 90.75 81 PHE A C 1
ATOM 628 O O . PHE A 1 81 ? -2.424 9.854 -3.900 1.00 90.75 81 PHE A O 1
ATOM 635 N N . LEU A 1 82 ? -2.797 11.511 -2.427 1.00 91.81 82 LEU A N 1
ATOM 636 C CA . LEU A 1 82 ? -2.933 12.573 -3.425 1.00 91.81 82 LEU A CA 1
ATOM 637 C C . LEU A 1 82 ? -1.595 12.913 -4.103 1.00 91.81 82 LEU A C 1
ATOM 639 O O . LEU A 1 82 ? -1.552 13.135 -5.309 1.00 91.81 82 LEU A O 1
ATOM 643 N N . CYS A 1 83 ? -0.493 12.915 -3.349 1.00 93.81 83 CYS A N 1
ATOM 644 C CA . CYS A 1 83 ? 0.848 13.159 -3.882 1.00 93.81 83 CYS A CA 1
ATOM 645 C C . CYS A 1 83 ? 1.344 12.017 -4.770 1.00 93.81 83 CYS A C 1
ATOM 647 O O . CYS A 1 83 ? 2.111 12.258 -5.693 1.00 93.81 83 CYS A O 1
ATOM 649 N N . THR A 1 84 ? 0.927 10.780 -4.509 1.00 93.81 84 THR A N 1
ATOM 650 C CA . THR A 1 84 ? 1.467 9.607 -5.204 1.00 93.81 84 THR A CA 1
ATOM 651 C C . THR A 1 84 ? 1.360 9.677 -6.739 1.00 93.81 84 THR A C 1
ATOM 653 O O . THR A 1 84 ? 2.402 9.548 -7.380 1.00 93.81 84 THR A O 1
ATOM 656 N N . PRO A 1 85 ? 0.195 9.936 -7.372 1.00 93.94 85 PRO A N 1
ATOM 657 C CA . PRO A 1 85 ? 0.130 10.102 -8.828 1.00 93.94 85 PRO A CA 1
ATOM 658 C C . PRO A 1 85 ? 1.066 11.205 -9.340 1.00 93.94 85 PRO A C 1
ATOM 660 O O . PRO A 1 85 ? 1.707 11.028 -10.372 1.00 93.94 85 PRO A O 1
ATOM 663 N N . LEU A 1 86 ? 1.192 12.317 -8.607 1.00 96.12 86 LEU A N 1
ATOM 664 C CA . LEU A 1 86 ? 2.065 13.434 -8.982 1.00 96.12 86 LEU A CA 1
ATOM 665 C C . LEU A 1 86 ? 3.543 13.039 -8.928 1.00 96.12 86 LEU A C 1
ATOM 667 O O . LEU A 1 86 ? 4.302 13.372 -9.832 1.00 96.12 86 LEU A O 1
ATOM 671 N N . VAL A 1 87 ? 3.943 12.289 -7.899 1.00 96.06 87 VAL A N 1
ATOM 672 C CA . VAL A 1 87 ? 5.305 11.758 -7.769 1.00 96.06 87 VAL A CA 1
ATOM 673 C C . VAL A 1 87 ? 5.618 10.800 -8.911 1.00 96.06 87 VAL A C 1
ATOM 675 O O . VAL A 1 87 ? 6.703 10.875 -9.475 1.00 96.06 87 VAL A O 1
ATOM 678 N N . LEU A 1 88 ? 4.685 9.932 -9.304 1.00 95.75 88 LEU A N 1
ATOM 679 C CA . LEU A 1 88 ? 4.918 9.036 -10.436 1.00 95.75 88 LEU A CA 1
ATOM 680 C C . LEU A 1 88 ? 5.029 9.817 -11.755 1.00 95.75 88 LEU A C 1
ATOM 682 O O . LEU A 1 88 ? 5.940 9.551 -12.529 1.00 95.75 88 LEU A O 1
ATOM 686 N N . LEU A 1 89 ? 4.188 10.825 -11.997 1.00 96.44 89 LEU A N 1
ATOM 687 C CA . LEU A 1 89 ? 4.339 11.686 -13.179 1.00 96.44 89 LEU A CA 1
ATOM 688 C C . LEU A 1 89 ? 5.675 12.446 -13.178 1.00 96.44 89 LEU A C 1
ATOM 690 O O . LEU A 1 89 ? 6.308 12.572 -14.224 1.00 96.44 89 LEU A O 1
ATOM 694 N N . LEU A 1 90 ? 6.143 12.894 -12.010 1.00 97.06 90 LEU A N 1
ATOM 695 C CA . LEU A 1 90 ? 7.467 13.497 -11.862 1.00 97.06 90 LEU A CA 1
ATOM 696 C C . LEU A 1 90 ? 8.583 12.493 -12.184 1.00 97.06 90 LEU A C 1
ATOM 698 O O . LEU A 1 90 ? 9.501 12.821 -12.927 1.00 97.06 90 LEU A O 1
ATOM 702 N N . LEU A 1 91 ? 8.502 11.263 -11.673 1.00 96.50 91 LEU A N 1
ATOM 703 C CA . LEU A 1 91 ? 9.464 10.203 -11.991 1.00 96.50 91 LEU A CA 1
ATOM 704 C C . LEU A 1 91 ? 9.490 9.898 -13.494 1.00 96.50 91 LEU A C 1
ATOM 706 O O . LEU A 1 91 ? 10.567 9.746 -14.068 1.00 96.50 91 LEU A O 1
ATOM 710 N N . TYR A 1 92 ? 8.326 9.871 -14.145 1.00 95.62 92 TYR A N 1
ATOM 711 C CA . TYR A 1 92 ? 8.245 9.736 -15.596 1.00 95.62 92 TYR A CA 1
ATOM 712 C C . TYR A 1 92 ? 8.975 10.880 -16.308 1.00 95.62 92 TYR A C 1
ATOM 714 O O . TYR A 1 92 ? 9.820 10.620 -17.159 1.00 95.62 92 TYR A O 1
ATOM 722 N N . ALA A 1 93 ? 8.711 12.129 -15.915 1.00 96.44 93 ALA A N 1
ATOM 723 C CA . ALA A 1 93 ? 9.333 13.309 -16.514 1.00 96.44 93 ALA A CA 1
ATOM 724 C C . ALA A 1 93 ? 10.852 13.397 -16.278 1.00 96.44 93 ALA A C 1
ATOM 726 O O . ALA A 1 93 ? 11.557 14.010 -17.072 1.00 96.44 93 ALA A O 1
ATOM 727 N N . LEU A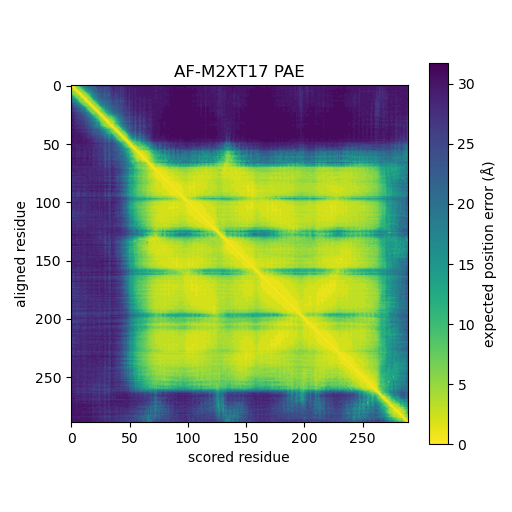 1 94 ? 11.370 12.810 -15.195 1.00 96.38 94 LEU A N 1
ATOM 728 C CA . LEU A 1 94 ? 12.804 12.820 -14.891 1.00 96.38 94 LEU A CA 1
ATOM 729 C C . LEU A 1 94 ? 13.575 11.710 -15.612 1.00 96.38 94 LEU A C 1
ATOM 731 O O . LEU A 1 94 ? 14.718 11.923 -16.013 1.00 96.38 94 LEU A O 1
ATOM 735 N N . TYR A 1 95 ? 12.981 10.524 -15.760 1.00 96.00 95 TYR A N 1
ATOM 736 C CA . TYR A 1 95 ? 13.705 9.348 -16.250 1.00 96.00 95 TYR A CA 1
ATOM 737 C C . TYR A 1 95 ? 13.291 8.883 -17.652 1.00 96.00 95 TYR A C 1
ATOM 739 O O . TYR A 1 95 ? 14.108 8.261 -18.337 1.00 96.00 95 TYR A O 1
ATOM 747 N N . PHE A 1 96 ? 12.068 9.196 -18.091 1.00 91.94 96 PHE A N 1
ATOM 748 C CA . PHE A 1 96 ? 11.458 8.715 -19.337 1.00 91.94 96 PHE A CA 1
ATOM 749 C C . PHE A 1 96 ? 11.631 7.194 -19.526 1.00 91.94 96 PHE A C 1
ATOM 751 O O . PHE A 1 96 ? 12.363 6.756 -20.421 1.00 91.94 96 PHE A O 1
ATOM 758 N N . PRO A 1 97 ? 11.017 6.365 -18.658 1.00 90.88 97 PRO A N 1
ATOM 759 C CA . PRO A 1 97 ? 11.064 4.915 -18.810 1.00 90.88 97 PRO A CA 1
ATOM 760 C C . PRO A 1 97 ? 10.355 4.487 -20.103 1.00 90.88 97 PRO A C 1
ATOM 762 O O . PRO A 1 97 ? 9.254 4.945 -20.407 1.00 90.88 97 PRO A O 1
ATOM 765 N N . GLY A 1 98 ? 10.992 3.597 -20.867 1.00 85.56 98 GLY A N 1
ATOM 766 C CA . GLY A 1 98 ? 10.504 3.122 -22.169 1.00 85.56 98 GLY A CA 1
ATOM 767 C C . GLY A 1 98 ? 9.625 1.867 -22.114 1.00 85.56 98 GLY A C 1
ATOM 768 O O . GLY A 1 98 ? 9.421 1.234 -23.143 1.00 85.56 98 GLY A O 1
ATOM 769 N N . TYR A 1 99 ? 9.154 1.468 -20.933 1.00 90.06 99 TYR A N 1
ATOM 770 C CA . TYR A 1 99 ? 8.495 0.182 -20.697 1.00 90.06 99 TYR A CA 1
ATOM 771 C C . TYR A 1 99 ? 7.089 0.342 -20.105 1.00 90.06 99 TYR A C 1
ATOM 773 O O . TYR A 1 99 ? 6.784 1.304 -19.394 1.00 90.06 99 TYR A O 1
ATOM 781 N N . TYR A 1 100 ? 6.199 -0.592 -20.448 1.00 93.38 100 TYR A N 1
ATOM 782 C CA . TYR A 1 100 ? 4.761 -0.483 -20.184 1.00 93.38 100 TYR A CA 1
ATOM 783 C C . TYR A 1 100 ? 4.407 -0.746 -18.711 1.00 93.38 100 TYR A C 1
ATOM 785 O O . TYR A 1 100 ? 3.375 -0.288 -18.219 1.00 93.38 100 TYR A O 1
ATOM 793 N N . GLU A 1 101 ? 5.279 -1.435 -17.981 1.00 95.06 101 GLU A N 1
ATOM 794 C CA . GLU A 1 101 ? 5.125 -1.797 -16.575 1.00 95.06 101 GLU A CA 1
ATOM 795 C C . GLU A 1 101 ? 5.097 -0.568 -15.674 1.00 95.06 101 GLU A C 1
ATOM 797 O O . GLU A 1 101 ? 4.370 -0.560 -14.680 1.00 95.06 101 GLU A O 1
ATOM 802 N N . PHE A 1 102 ? 5.800 0.505 -16.052 1.00 95.44 102 PHE A N 1
ATOM 803 C CA . PHE A 1 102 ? 5.694 1.787 -15.363 1.00 95.44 102 PHE A CA 1
ATOM 804 C C . PHE A 1 102 ? 4.263 2.340 -15.442 1.00 95.44 102 PHE A C 1
ATOM 806 O O . PHE A 1 102 ? 3.692 2.740 -14.427 1.00 95.44 102 PHE A O 1
ATOM 813 N N . TRP A 1 103 ? 3.651 2.311 -16.629 1.00 95.50 103 TRP A N 1
ATOM 814 C CA . TRP A 1 103 ? 2.281 2.785 -16.839 1.00 95.50 103 TRP A CA 1
ATOM 815 C C . TRP A 1 103 ? 1.237 1.884 -16.182 1.00 95.50 103 TRP A C 1
ATOM 817 O O . TRP A 1 103 ? 0.277 2.392 -15.602 1.00 95.50 103 TRP A O 1
ATOM 827 N N . LEU A 1 104 ? 1.443 0.563 -16.193 1.00 96.50 104 LEU A N 1
ATOM 828 C CA . LEU A 1 104 ? 0.608 -0.367 -15.428 1.00 96.50 104 LEU A CA 1
ATOM 829 C C . LEU A 1 104 ? 0.701 -0.085 -13.928 1.00 96.50 104 LEU A C 1
ATOM 831 O O . LEU A 1 104 ? -0.328 0.050 -13.264 1.00 96.50 104 LEU A O 1
ATOM 835 N N . TYR A 1 105 ? 1.916 0.074 -13.398 1.00 96.19 105 TYR A N 1
ATOM 836 C CA . TYR A 1 105 ? 2.125 0.406 -11.994 1.00 96.19 105 TYR A CA 1
ATOM 837 C C . TYR A 1 105 ? 1.466 1.745 -11.647 1.00 96.19 105 TYR A C 1
ATOM 839 O O . TYR A 1 105 ? 0.780 1.841 -10.629 1.00 96.19 105 TYR A O 1
ATOM 847 N N . PHE A 1 106 ? 1.624 2.764 -12.498 1.00 96.19 106 PHE A N 1
ATOM 848 C CA . PHE A 1 106 ? 0.970 4.063 -12.350 1.00 96.19 106 PHE A CA 1
ATOM 849 C C . PHE A 1 106 ? -0.548 3.931 -12.283 1.00 96.19 106 PHE A C 1
ATOM 851 O O . PHE A 1 106 ? -1.156 4.411 -11.326 1.00 96.19 106 PHE A O 1
ATOM 858 N N . ALA A 1 107 ? -1.159 3.236 -13.242 1.00 96.69 107 ALA A N 1
ATOM 859 C CA . ALA A 1 107 ? -2.600 3.023 -13.270 1.00 96.69 107 ALA A CA 1
ATOM 860 C C . ALA A 1 107 ? -3.081 2.301 -12.003 1.00 96.69 107 ALA A C 1
ATOM 862 O O . ALA A 1 107 ? -4.017 2.764 -11.348 1.00 96.69 107 ALA A O 1
ATOM 863 N N . MET A 1 108 ? -2.408 1.221 -11.599 1.00 96.44 108 MET A N 1
ATOM 864 C CA . MET A 1 108 ? -2.756 0.447 -10.403 1.00 96.44 108 MET A CA 1
ATOM 865 C C . MET A 1 108 ? -2.590 1.269 -9.115 1.00 96.44 108 MET A C 1
ATOM 867 O O . MET A 1 108 ? -3.479 1.276 -8.261 1.00 96.44 108 MET A O 1
ATOM 871 N N . HIS A 1 109 ? -1.480 1.994 -8.951 1.00 94.25 109 HIS A N 1
ATOM 872 C CA . HIS A 1 109 ? -1.201 2.733 -7.715 1.00 94.25 109 HIS A CA 1
ATOM 873 C C . HIS A 1 109 ? -2.096 3.966 -7.585 1.00 94.25 109 HIS A C 1
ATOM 875 O O . HIS A 1 109 ? -2.663 4.208 -6.518 1.00 94.25 109 HIS A O 1
ATOM 881 N N . SER A 1 110 ? -2.265 4.720 -8.673 1.00 94.19 110 SER A N 1
ATOM 882 C CA . SER A 1 110 ? -3.132 5.899 -8.706 1.00 94.19 110 SER A CA 1
ATOM 883 C C . SER A 1 110 ? -4.594 5.506 -8.510 1.00 94.19 110 SER A C 1
ATOM 885 O O . SER A 1 110 ? -5.286 6.116 -7.696 1.00 94.19 110 SER A O 1
ATOM 887 N N . THR A 1 111 ? -5.060 4.435 -9.165 1.00 95.69 111 THR A N 1
ATOM 888 C CA . THR A 1 111 ? -6.428 3.926 -8.961 1.00 95.69 111 THR A CA 1
ATOM 889 C C . THR A 1 111 ? -6.629 3.481 -7.520 1.00 95.69 111 THR A C 1
ATOM 891 O O . THR A 1 111 ? -7.622 3.845 -6.896 1.00 95.69 111 THR A O 1
ATOM 894 N N . ARG A 1 112 ? -5.662 2.765 -6.936 1.00 92.62 112 ARG A N 1
ATOM 895 C CA . ARG A 1 112 ? -5.707 2.384 -5.520 1.00 92.62 112 ARG A CA 1
ATOM 896 C C . ARG A 1 112 ? -5.801 3.601 -4.596 1.00 92.62 112 ARG A C 1
ATOM 898 O O . ARG A 1 112 ? -6.574 3.559 -3.641 1.00 92.62 112 ARG A O 1
ATOM 905 N N . ALA A 1 113 ? -5.033 4.660 -4.853 1.00 91.25 113 ALA A N 1
ATOM 906 C CA . ALA A 1 113 ? -5.072 5.892 -4.067 1.00 91.25 113 ALA A CA 1
ATOM 907 C C . ALA A 1 113 ? -6.459 6.555 -4.123 1.00 91.25 113 ALA A C 1
ATOM 909 O O . ALA A 1 113 ? -7.037 6.873 -3.081 1.00 91.25 113 ALA A O 1
ATOM 910 N N . TRP A 1 114 ? -7.038 6.674 -5.322 1.00 90.88 114 TRP A N 1
ATOM 911 C CA . TRP A 1 114 ? -8.394 7.195 -5.513 1.00 90.88 114 TRP A CA 1
ATOM 912 C C . TRP A 1 114 ? -9.459 6.337 -4.838 1.00 90.88 114 TRP A C 1
ATOM 914 O O . TRP A 1 114 ? -10.323 6.859 -4.136 1.00 90.88 114 TRP A O 1
ATOM 924 N N . LEU A 1 115 ? -9.367 5.017 -4.981 1.00 92.38 115 LEU A N 1
ATOM 925 C CA . LEU A 1 115 ? -10.250 4.069 -4.313 1.00 92.38 115 LEU A CA 1
ATOM 926 C C . LEU A 1 115 ? -10.134 4.180 -2.786 1.00 92.38 115 LEU A C 1
ATOM 928 O O . LEU A 1 115 ? -11.144 4.199 -2.082 1.00 92.38 115 LEU A O 1
ATOM 932 N N . TRP A 1 116 ? -8.923 4.338 -2.253 1.00 89.56 116 TRP A N 1
ATOM 933 C CA . TRP A 1 116 ? -8.735 4.568 -0.825 1.00 89.56 116 TRP A CA 1
ATOM 934 C C . TRP A 1 116 ? -9.447 5.848 -0.354 1.00 89.56 116 TRP A C 1
ATOM 936 O O . TRP A 1 116 ? -10.103 5.843 0.690 1.00 89.56 116 TRP A O 1
ATOM 946 N N . ILE A 1 117 ? -9.371 6.936 -1.125 1.00 88.56 117 ILE A N 1
ATOM 947 C CA . ILE A 1 117 ? -10.091 8.181 -0.824 1.00 88.56 117 ILE A CA 1
ATOM 948 C C . ILE A 1 117 ? -11.606 7.946 -0.871 1.00 88.56 117 ILE A C 1
ATOM 950 O O . ILE A 1 117 ? -12.301 8.286 0.088 1.00 88.56 117 ILE A O 1
ATOM 954 N N . LEU A 1 118 ? -12.103 7.305 -1.933 1.00 90.38 118 LEU A N 1
ATOM 955 C CA . LEU A 1 118 ? -13.521 6.995 -2.120 1.00 90.38 118 LEU A CA 1
ATOM 956 C C . LEU A 1 118 ? -14.087 6.205 -0.936 1.00 90.38 118 LEU A C 1
ATOM 958 O O . LEU A 1 118 ? -15.088 6.616 -0.348 1.00 90.38 118 LEU A O 1
ATOM 962 N N . LYS A 1 119 ? -13.421 5.121 -0.515 1.00 88.38 119 LYS A N 1
ATOM 963 C CA . LYS A 1 119 ? -13.895 4.330 0.630 1.00 88.38 119 LYS A CA 1
ATOM 964 C C . LYS A 1 119 ? -13.938 5.133 1.927 1.00 88.38 119 LYS A C 1
ATOM 966 O O . LYS A 1 119 ? -14.853 4.959 2.724 1.00 88.38 119 LYS A O 1
ATOM 971 N N . ASN A 1 120 ? -12.993 6.053 2.128 1.00 85.44 120 ASN A N 1
ATOM 972 C CA . ASN A 1 120 ? -12.980 6.915 3.310 1.00 85.44 120 ASN A CA 1
ATOM 973 C C . ASN A 1 120 ? -14.116 7.947 3.310 1.00 85.44 120 ASN A C 1
ATOM 975 O O . ASN A 1 120 ? -14.468 8.440 4.381 1.00 85.44 120 ASN A O 1
ATOM 979 N N . VAL A 1 121 ? -14.680 8.279 2.146 1.00 88.25 121 VAL A N 1
ATOM 980 C CA . VAL A 1 121 ? -15.877 9.121 2.030 1.00 88.25 121 VAL A CA 1
ATOM 981 C C . VAL A 1 121 ? -17.144 8.285 2.229 1.00 88.25 121 VAL A C 1
ATOM 983 O O . VAL A 1 121 ? -18.007 8.673 3.012 1.00 88.25 121 VAL A O 1
ATOM 986 N N . CYS A 1 122 ? -17.247 7.128 1.569 1.00 88.88 122 CYS A N 1
ATOM 987 C CA . CYS A 1 122 ? -18.463 6.309 1.568 1.00 88.88 122 CYS A CA 1
ATOM 988 C C . CYS A 1 122 ? -18.681 5.517 2.868 1.00 88.88 122 CYS A C 1
ATOM 990 O O . CYS A 1 122 ? -19.807 5.412 3.350 1.00 88.88 122 CYS A O 1
ATOM 992 N N . PHE A 1 123 ? -17.621 4.941 3.430 1.00 86.88 123 PHE A N 1
ATOM 993 C CA . PHE A 1 123 ? -17.665 4.110 4.635 1.00 86.88 123 PHE A CA 1
ATOM 994 C C . PHE A 1 123 ? -16.421 4.376 5.504 1.00 86.88 123 PHE A C 1
ATOM 996 O O . PHE A 1 123 ? -15.514 3.543 5.590 1.00 86.88 123 PHE A O 1
ATOM 1003 N N . PRO A 1 124 ? -16.344 5.563 6.147 1.00 81.44 124 PRO A N 1
ATOM 1004 C CA . PRO A 1 124 ? -15.165 5.998 6.887 1.00 81.44 124 PRO A CA 1
ATOM 1005 C C . PRO A 1 124 ? -14.831 5.053 8.041 1.00 81.44 124 PRO A C 1
ATOM 1007 O O . PRO A 1 124 ? -15.659 4.821 8.926 1.00 81.44 124 PRO A O 1
ATOM 1010 N N . ASP A 1 125 ? -13.577 4.598 8.107 1.00 71.00 125 ASP A N 1
ATOM 1011 C CA . ASP A 1 125 ? -13.103 3.898 9.297 1.00 71.00 125 ASP A CA 1
ATOM 1012 C C . ASP A 1 125 ? -12.894 4.917 10.436 1.00 71.00 125 ASP A C 1
ATOM 1014 O O . ASP A 1 125 ? -12.144 5.905 10.344 1.00 71.00 125 ASP A O 1
ATOM 1018 N N . PHE A 1 126 ? -13.614 4.690 11.534 1.00 65.31 126 PHE A N 1
ATOM 1019 C CA . PHE A 1 126 ? -13.617 5.560 12.705 1.00 65.31 126 PHE A CA 1
ATOM 1020 C C . PHE A 1 126 ? -12.241 5.652 13.376 1.00 65.31 126 PHE A C 1
ATOM 1022 O O . PHE A 1 126 ? -11.967 6.652 14.045 1.00 65.31 126 PHE A O 1
ATOM 1029 N N . ILE A 1 127 ? -11.369 4.659 13.169 1.00 63.06 127 ILE A N 1
ATOM 1030 C CA . ILE A 1 127 ? -10.010 4.623 13.721 1.00 63.06 127 ILE A CA 1
ATOM 1031 C C . ILE A 1 127 ? -9.171 5.772 13.147 1.00 63.06 127 ILE A C 1
ATOM 1033 O O . ILE A 1 127 ? -8.670 6.619 13.892 1.00 63.06 127 ILE A O 1
ATOM 1037 N N . PHE A 1 128 ? -9.072 5.860 11.819 1.00 60.66 128 PHE A N 1
ATOM 1038 C CA . PHE A 1 128 ? -8.245 6.870 11.149 1.00 60.66 128 PHE A CA 1
ATOM 1039 C C . PHE A 1 128 ? -8.796 8.289 11.301 1.00 60.66 128 PHE A C 1
ATOM 1041 O O . PHE A 1 128 ? -8.042 9.264 11.295 1.00 60.66 128 PHE A O 1
ATOM 1048 N N . SER A 1 129 ? -10.115 8.408 11.459 1.00 64.06 129 SER A N 1
ATOM 1049 C CA . SER A 1 129 ? -10.802 9.696 11.555 1.00 64.06 129 SER A CA 1
ATOM 1050 C C . SER A 1 129 ? -10.651 10.365 12.927 1.00 64.06 129 SER A C 1
ATOM 1052 O O . SER A 1 129 ? -10.699 11.594 13.014 1.00 64.06 129 SER A O 1
ATOM 1054 N N . ARG A 1 130 ? -10.469 9.583 14.000 1.00 69.81 130 ARG A N 1
ATOM 1055 C CA . ARG A 1 130 ? -10.416 10.094 15.384 1.00 69.81 130 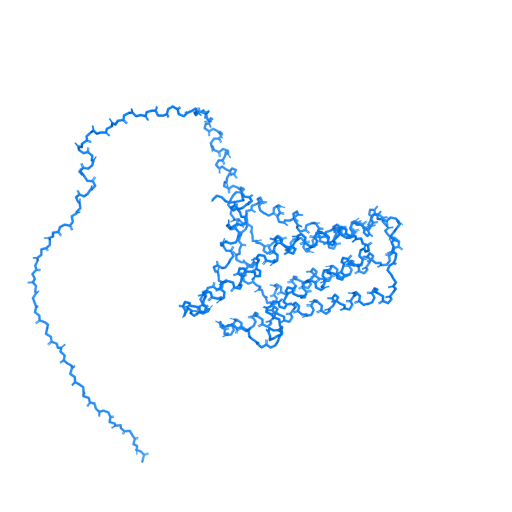ARG A CA 1
ATOM 1056 C C . ARG A 1 130 ? -9.002 10.230 15.933 1.00 69.81 130 ARG A C 1
ATOM 1058 O O . ARG A 1 130 ? -8.783 11.068 16.805 1.00 69.81 130 ARG A O 1
ATOM 1065 N N . GLN A 1 131 ? -8.052 9.448 15.427 1.00 75.88 131 GLN A N 1
ATOM 1066 C CA . GLN A 1 131 ? -6.690 9.481 15.938 1.00 75.88 131 GLN A CA 1
ATOM 1067 C C . GLN A 1 131 ? -5.942 10.729 15.464 1.00 75.88 131 GLN A C 1
ATOM 1069 O O . 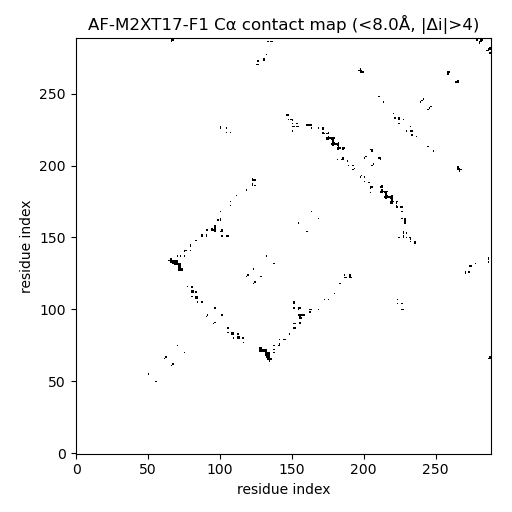GLN A 1 131 ? -5.882 11.023 14.266 1.00 75.88 131 GLN A O 1
ATOM 1074 N N . LYS A 1 132 ? -5.327 11.432 16.417 1.00 82.56 132 LYS A N 1
ATOM 1075 C CA . LYS A 1 132 ? -4.360 12.488 16.138 1.00 82.56 132 LYS A CA 1
ATOM 1076 C C . LYS A 1 132 ? -2.940 11.972 16.336 1.00 82.56 132 LYS A C 1
ATOM 1078 O O . LYS A 1 132 ? -2.683 11.155 17.218 1.00 82.56 132 LYS A O 1
ATOM 1083 N N . VAL A 1 133 ? -2.039 12.473 15.510 1.00 83.31 133 VAL A N 1
ATOM 1084 C CA . VAL A 1 133 ? -0.601 12.244 15.555 1.00 83.31 133 VAL A CA 1
ATOM 1085 C C . VAL A 1 133 ? 0.100 13.582 15.772 1.00 83.31 133 VAL A C 1
ATOM 1087 O O . VAL A 1 133 ? -0.451 14.655 15.488 1.00 83.31 133 VAL A O 1
ATOM 1090 N N . THR A 1 134 ? 1.296 13.534 16.345 1.00 86.69 134 THR A N 1
ATOM 1091 C CA . THR A 1 134 ? 2.115 14.731 16.537 1.00 86.69 134 THR A CA 1
ATOM 1092 C C . THR A 1 134 ? 2.636 15.250 15.196 1.00 86.69 134 THR A C 1
ATOM 1094 O O . THR A 1 134 ? 2.553 14.558 14.178 1.00 86.69 134 THR A O 1
ATOM 1097 N N . ILE A 1 135 ? 3.174 16.471 15.164 1.00 85.44 135 ILE A N 1
ATOM 1098 C CA . ILE A 1 135 ? 3.805 17.002 13.944 1.00 85.44 135 ILE A CA 1
ATOM 1099 C C . ILE A 1 135 ? 5.017 16.143 13.569 1.00 85.44 135 ILE A C 1
ATOM 1101 O O . ILE A 1 135 ? 5.142 15.731 12.420 1.00 85.44 135 ILE A O 1
ATOM 1105 N N . PHE A 1 136 ? 5.850 15.778 14.547 1.00 83.69 136 PHE A N 1
ATOM 1106 C CA . PHE A 1 136 ? 6.967 14.864 14.311 1.00 83.69 136 PHE A CA 1
ATOM 1107 C C . PHE A 1 136 ? 6.487 13.494 13.810 1.00 83.69 136 PHE A C 1
ATOM 1109 O O . PHE A 1 136 ? 6.964 13.000 12.793 1.00 83.69 136 PHE A O 1
ATOM 1116 N N . GLY A 1 137 ? 5.462 12.922 14.450 1.00 84.31 137 GLY A N 1
ATOM 1117 C CA . GLY A 1 137 ? 4.848 11.671 14.009 1.00 84.31 137 GLY A CA 1
ATOM 1118 C C . GLY A 1 137 ? 4.251 11.761 12.603 1.00 84.31 137 GLY A C 1
ATOM 1119 O O . GLY A 1 137 ? 4.302 10.787 11.866 1.00 84.31 137 GLY A O 1
ATOM 1120 N N . THR A 1 138 ? 3.741 12.927 12.194 1.00 86.38 138 THR A N 1
ATOM 1121 C CA . THR A 1 138 ? 3.271 13.169 10.820 1.00 86.38 138 THR A CA 1
ATOM 1122 C C . THR A 1 138 ? 4.410 13.041 9.817 1.00 86.38 138 THR A C 1
ATOM 1124 O O . THR A 1 138 ? 4.248 12.345 8.820 1.00 86.38 138 THR A O 1
ATOM 1127 N N . LEU A 1 139 ? 5.558 13.666 10.094 1.00 88.69 139 LEU A N 1
ATOM 1128 C CA . LEU A 1 139 ? 6.739 13.591 9.230 1.00 88.69 139 LEU A CA 1
ATOM 1129 C C . LEU A 1 139 ? 7.262 12.156 9.131 1.00 88.69 139 LEU A C 1
ATOM 1131 O O . LEU A 1 139 ? 7.484 11.664 8.029 1.00 88.69 139 LEU A O 1
ATOM 1135 N N . VAL A 1 140 ? 7.384 11.466 10.269 1.00 88.06 140 VAL A N 1
ATOM 1136 C CA . VAL A 1 140 ? 7.824 10.064 10.313 1.00 88.06 140 VAL A CA 1
ATOM 1137 C C . VAL A 1 140 ? 6.861 9.163 9.541 1.00 88.06 140 VAL A C 1
ATOM 1139 O O . VAL A 1 140 ? 7.299 8.356 8.730 1.00 88.06 140 VAL A O 1
ATOM 1142 N N . LEU A 1 141 ? 5.549 9.309 9.744 1.00 86.38 141 LEU A N 1
ATOM 1143 C CA . LEU A 1 141 ? 4.549 8.516 9.027 1.00 86.38 141 LEU A CA 1
ATOM 1144 C C . LEU A 1 141 ? 4.563 8.798 7.527 1.00 86.38 141 LEU A C 1
ATOM 1146 O O . LEU A 1 141 ? 4.487 7.858 6.744 1.00 86.38 141 LEU A O 1
ATOM 1150 N N . PHE A 1 142 ? 4.672 10.063 7.121 1.00 90.12 142 PHE A N 1
ATOM 1151 C CA . PHE A 1 142 ? 4.762 10.418 5.710 1.00 90.12 142 PHE A CA 1
ATOM 1152 C C . PHE A 1 142 ? 6.013 9.807 5.071 1.00 90.12 142 PHE A C 1
ATOM 1154 O O . PHE A 1 142 ? 5.892 9.144 4.049 1.00 90.12 142 PHE A O 1
ATOM 1161 N N . ALA A 1 143 ? 7.177 9.931 5.720 1.00 89.94 143 ALA A N 1
ATOM 1162 C CA . ALA A 1 143 ? 8.427 9.329 5.259 1.00 89.94 143 ALA A CA 1
ATOM 1163 C C . ALA A 1 143 ? 8.344 7.797 5.174 1.00 89.94 143 ALA A C 1
ATOM 1165 O O . ALA A 1 143 ? 8.799 7.207 4.196 1.00 89.94 143 ALA A O 1
ATOM 1166 N N . LEU A 1 144 ? 7.714 7.150 6.161 1.00 87.00 144 LEU A N 1
ATOM 1167 C CA . LEU A 1 144 ? 7.463 5.712 6.120 1.00 87.00 144 LEU A CA 1
ATOM 1168 C C . LEU A 1 144 ? 6.582 5.339 4.921 1.00 87.00 144 LEU A C 1
ATOM 1170 O O . LEU A 1 144 ? 6.911 4.419 4.179 1.00 87.00 144 LEU A O 1
ATOM 1174 N N . LEU A 1 145 ? 5.489 6.066 4.684 1.00 88.75 145 LEU A N 1
ATOM 1175 C CA . LEU A 1 145 ? 4.642 5.828 3.515 1.00 88.75 145 LEU A CA 1
ATOM 1176 C C . LEU A 1 145 ? 5.402 6.075 2.196 1.00 88.75 145 LEU A C 1
ATOM 1178 O O . LEU A 1 145 ? 5.208 5.325 1.240 1.00 88.75 145 LEU A O 1
ATOM 1182 N N . SER A 1 146 ? 6.325 7.037 2.147 1.00 92.69 146 SER A N 1
ATOM 1183 C CA . SER A 1 146 ? 7.129 7.309 0.950 1.00 92.69 146 SER A CA 1
ATOM 1184 C C . SER A 1 146 ? 8.042 6.147 0.544 1.00 92.69 146 SER A C 1
ATOM 1186 O O . SER A 1 146 ? 8.418 6.068 -0.624 1.00 92.69 146 SER A O 1
ATOM 1188 N N . PHE A 1 147 ? 8.340 5.180 1.425 1.00 92.25 147 PHE A N 1
ATOM 1189 C CA . PHE A 1 147 ? 9.034 3.951 1.011 1.00 92.25 147 PHE A CA 1
ATOM 1190 C C . PHE A 1 147 ? 8.242 3.138 -0.029 1.00 92.25 147 PHE A C 1
ATOM 1192 O O . PHE A 1 147 ? 8.844 2.410 -0.818 1.00 92.25 147 PHE A O 1
ATOM 1199 N N . TYR A 1 148 ? 6.914 3.299 -0.116 1.00 88.88 148 TYR A N 1
ATOM 1200 C CA . TYR A 1 148 ? 6.114 2.696 -1.192 1.00 88.88 148 TYR A CA 1
ATOM 1201 C C . TYR A 1 148 ? 6.414 3.291 -2.580 1.00 88.88 148 TYR A C 1
ATOM 1203 O O . TYR A 1 148 ? 6.042 2.691 -3.592 1.00 88.88 148 TYR A O 1
ATOM 1211 N N . TRP A 1 149 ? 7.109 4.432 -2.655 1.00 95.12 149 TRP A N 1
ATOM 1212 C CA . TRP A 1 149 ? 7.575 5.024 -3.911 1.00 95.12 149 TRP A CA 1
ATOM 1213 C C . TRP A 1 149 ? 8.903 4.436 -4.410 1.00 95.12 149 TRP A C 1
ATOM 1215 O O . TRP A 1 149 ? 9.305 4.726 -5.533 1.00 95.12 149 TRP A O 1
ATOM 1225 N N . VAL A 1 150 ? 9.553 3.545 -3.650 1.00 95.50 150 VAL A N 1
ATOM 1226 C CA . VAL A 1 150 ? 10.784 2.870 -4.102 1.00 95.50 150 VAL A CA 1
ATOM 1227 C C . VAL A 1 150 ? 10.526 1.977 -5.319 1.00 95.50 150 VAL A C 1
ATOM 1229 O O . VAL A 1 150 ? 11.311 1.993 -6.260 1.00 95.50 150 VAL A O 1
ATOM 1232 N N . ALA A 1 151 ? 9.414 1.236 -5.349 1.00 93.94 151 ALA A N 1
ATOM 1233 C CA . ALA A 1 151 ? 9.050 0.406 -6.502 1.00 93.94 151 ALA A CA 1
ATOM 1234 C C . ALA A 1 151 ? 8.883 1.211 -7.811 1.00 93.94 151 ALA A C 1
ATOM 1236 O O . ALA A 1 151 ? 9.546 0.868 -8.790 1.00 93.94 151 ALA A O 1
ATOM 1237 N N . PRO A 1 152 ? 8.070 2.290 -7.862 1.00 94.38 152 PRO A N 1
ATOM 1238 C CA . PRO A 1 152 ? 7.955 3.107 -9.065 1.00 94.38 152 PRO A CA 1
ATOM 1239 C C . PRO A 1 152 ? 9.234 3.890 -9.375 1.00 94.38 152 PRO A C 1
ATOM 1241 O O . PRO A 1 152 ? 9.493 4.161 -10.540 1.00 94.38 152 PRO A O 1
ATOM 1244 N N . TRP A 1 153 ? 10.059 4.233 -8.378 1.00 95.94 153 TRP A N 1
ATOM 1245 C CA . TRP A 1 153 ? 11.372 4.836 -8.627 1.00 95.94 153 TRP A CA 1
ATOM 1246 C C . TRP A 1 153 ? 12.331 3.860 -9.322 1.00 95.94 153 TRP A C 1
ATOM 1248 O O . TRP A 1 153 ? 12.992 4.253 -10.281 1.00 95.94 153 TRP A O 1
ATOM 1258 N N . ILE A 1 154 ? 12.369 2.586 -8.918 1.00 94.75 154 ILE A N 1
ATOM 1259 C CA . ILE A 1 154 ? 13.145 1.544 -9.616 1.00 94.75 154 ILE A CA 1
ATOM 1260 C C . ILE A 1 154 ? 12.625 1.363 -11.048 1.00 94.75 154 ILE A C 1
ATOM 1262 O O . ILE A 1 154 ? 13.415 1.366 -11.986 1.00 94.75 154 ILE A O 1
ATOM 1266 N N . LEU A 1 155 ? 11.299 1.295 -11.217 1.00 94.50 155 LEU A N 1
ATOM 1267 C CA . LEU A 1 155 ? 10.621 1.267 -12.523 1.00 94.50 155 LEU A CA 1
ATOM 1268 C C . LEU A 1 155 ? 10.744 2.571 -13.329 1.00 94.50 155 LEU A C 1
ATOM 1270 O O . LEU A 1 155 ? 10.244 2.645 -14.440 1.00 94.50 155 LEU A O 1
ATOM 1274 N N . ALA A 1 156 ? 11.311 3.640 -12.793 1.00 95.50 156 ALA A N 1
ATOM 1275 C CA . ALA A 1 156 ? 11.585 4.835 -13.581 1.00 95.50 156 ALA A CA 1
ATOM 1276 C C . ALA A 1 156 ? 13.069 4.881 -13.941 1.00 95.50 156 ALA A C 1
ATOM 1278 O O . ALA A 1 156 ? 13.440 5.079 -15.094 1.00 95.50 156 ALA A O 1
ATOM 1279 N N . SER A 1 157 ? 13.921 4.663 -12.940 1.00 94.69 157 SER A N 1
ATOM 1280 C CA . SER A 1 157 ? 15.366 4.861 -13.020 1.00 94.69 157 SER A CA 1
ATOM 1281 C C . SER A 1 157 ? 16.130 3.698 -13.649 1.00 94.69 157 SER A C 1
ATOM 1283 O O . SER A 1 157 ? 17.221 3.916 -14.180 1.00 94.69 157 SER A O 1
ATOM 1285 N N . ASN A 1 158 ? 15.595 2.472 -13.620 1.00 91.62 158 ASN A N 1
ATOM 1286 C CA . ASN A 1 158 ? 16.298 1.315 -14.160 1.00 91.62 158 ASN A CA 1
ATOM 1287 C C . ASN A 1 158 ? 16.221 1.284 -15.694 1.00 91.62 158 ASN A C 1
ATOM 1289 O O . ASN A 1 158 ? 15.158 1.048 -16.271 1.00 91.62 158 ASN A O 1
ATOM 1293 N N . ARG A 1 159 ? 17.370 1.493 -16.350 1.00 83.62 159 ARG A N 1
ATOM 1294 C CA . ARG A 1 159 ? 17.523 1.414 -17.813 1.00 83.62 159 ARG A CA 1
ATOM 1295 C C . ARG A 1 159 ? 17.555 -0.025 -18.337 1.00 83.62 159 ARG A C 1
ATOM 1297 O O . ARG A 1 159 ? 17.132 -0.254 -19.461 1.00 83.62 159 ARG A O 1
ATOM 1304 N N . ASN A 1 160 ? 17.995 -0.978 -17.516 1.00 84.81 160 ASN A N 1
ATOM 1305 C CA . ASN A 1 160 ? 18.093 -2.404 -17.848 1.00 84.81 160 ASN A CA 1
ATOM 1306 C C . ASN A 1 160 ? 16.978 -3.190 -17.148 1.00 84.81 160 ASN A C 1
ATOM 1308 O O . ASN A 1 160 ? 17.216 -4.203 -16.488 1.00 84.81 160 ASN A O 1
ATOM 1312 N N . TYR A 1 161 ? 15.760 -2.660 -17.210 1.00 89.38 161 TYR A N 1
ATOM 1313 C CA . TYR A 1 161 ? 14.610 -3.273 -16.570 1.00 89.38 161 TYR A CA 1
ATOM 1314 C C . TYR A 1 161 ? 14.257 -4.608 -17.243 1.00 89.38 161 TYR A C 1
ATOM 1316 O O . TYR A 1 161 ? 14.184 -4.705 -18.469 1.00 89.38 161 TYR A O 1
ATOM 1324 N N . PHE A 1 162 ? 14.039 -5.642 -16.428 1.00 88.06 162 PHE A N 1
ATOM 1325 C CA . PHE A 1 162 ? 13.589 -6.942 -16.910 1.00 88.06 162 PHE A CA 1
ATOM 1326 C C . PHE A 1 162 ? 12.089 -6.882 -17.195 1.00 88.06 162 PHE A C 1
ATOM 1328 O O . PHE A 1 162 ? 11.282 -6.892 -16.265 1.00 88.06 162 PHE A O 1
ATOM 1335 N N . ALA A 1 163 ? 11.740 -6.814 -18.481 1.00 89.50 163 ALA A N 1
ATOM 1336 C CA . ALA A 1 163 ? 10.355 -6.758 -18.924 1.00 89.50 163 ALA A CA 1
ATOM 1337 C C . ALA A 1 163 ? 9.571 -7.982 -18.436 1.00 89.50 163 ALA A C 1
ATOM 1339 O O . ALA A 1 163 ? 9.970 -9.133 -18.638 1.00 89.50 163 ALA A O 1
ATOM 1340 N N . VAL A 1 164 ? 8.431 -7.730 -17.804 1.00 93.88 164 VAL A N 1
ATOM 1341 C CA . VAL A 1 164 ? 7.522 -8.783 -17.365 1.00 93.88 164 VAL A CA 1
ATOM 1342 C C . VAL A 1 164 ? 6.793 -9.313 -18.606 1.00 93.88 164 VAL A C 1
ATOM 1344 O O . VAL A 1 164 ? 6.286 -8.526 -19.403 1.00 93.88 164 VAL A O 1
ATOM 1347 N N . PRO A 1 165 ? 6.696 -10.635 -18.818 1.00 95.25 165 PRO A N 1
ATOM 1348 C CA . PRO A 1 165 ? 5.900 -11.185 -19.913 1.00 95.25 165 PRO A CA 1
ATOM 1349 C C . PRO A 1 165 ? 4.420 -10.781 -19.815 1.00 95.25 165 PRO A C 1
ATOM 1351 O O . PRO A 1 165 ? 3.834 -10.842 -18.733 1.00 95.25 165 PRO A O 1
ATOM 1354 N N . TYR A 1 166 ? 3.778 -10.454 -20.943 1.00 96.69 166 TYR A N 1
ATOM 1355 C CA . TYR A 1 166 ? 2.383 -9.979 -20.965 1.00 96.69 166 TYR A CA 1
ATOM 1356 C C . TYR A 1 166 ? 1.376 -10.869 -20.211 1.00 96.69 166 TYR A C 1
ATOM 1358 O O . TYR A 1 166 ? 0.562 -10.319 -19.465 1.00 96.69 166 TYR A O 1
ATOM 1366 N N . PRO A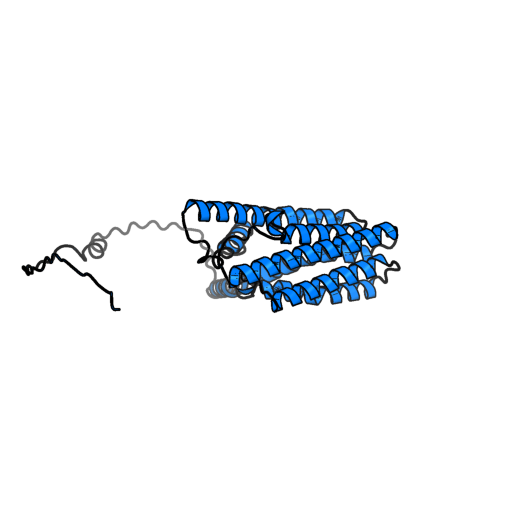 1 167 ? 1.415 -12.218 -20.311 1.00 97.38 167 PRO A N 1
ATOM 1367 C CA . PRO A 1 167 ? 0.497 -13.065 -19.546 1.00 97.38 167 PRO A CA 1
ATOM 1368 C C . PRO A 1 167 ? 0.684 -12.921 -18.030 1.00 97.38 167 PRO A C 1
ATOM 1370 O O . PRO A 1 167 ? -0.286 -12.932 -17.274 1.00 97.38 167 PRO A O 1
ATOM 1373 N N . ILE A 1 168 ? 1.930 -12.732 -17.586 1.00 97.44 168 ILE A N 1
ATOM 1374 C CA . ILE A 1 168 ? 2.255 -12.518 -16.175 1.00 97.44 168 ILE A CA 1
ATOM 1375 C C . ILE A 1 168 ? 1.759 -11.139 -15.742 1.00 97.44 168 ILE A C 1
ATOM 1377 O O . ILE A 1 168 ? 1.095 -11.040 -14.715 1.00 97.44 168 ILE A O 1
ATOM 1381 N N . ALA A 1 169 ? 1.987 -10.090 -16.536 1.00 97.06 169 ALA A N 1
ATOM 1382 C CA . ALA A 1 169 ? 1.463 -8.756 -16.240 1.00 97.06 169 ALA A CA 1
ATOM 1383 C C . ALA A 1 169 ? -0.074 -8.756 -16.113 1.00 97.06 169 ALA A C 1
ATOM 1385 O O . ALA A 1 169 ? -0.610 -8.199 -15.155 1.00 97.06 169 ALA A O 1
ATOM 1386 N N . GLY A 1 170 ? -0.784 -9.453 -17.008 1.00 97.88 170 GLY A N 1
ATOM 1387 C CA . GLY A 1 170 ? -2.240 -9.622 -16.928 1.00 97.88 170 GLY A CA 1
ATOM 1388 C C . GLY A 1 170 ? -2.699 -10.342 -15.653 1.00 97.88 170 GLY A C 1
ATOM 1389 O O . GLY A 1 170 ? -3.664 -9.916 -15.007 1.00 97.88 170 GLY A O 1
ATOM 1390 N N . LEU A 1 171 ? -1.978 -11.388 -15.235 1.00 97.94 171 LEU A N 1
ATOM 1391 C CA . LEU A 1 171 ? -2.235 -12.072 -13.966 1.00 97.94 171 LEU A CA 1
ATOM 1392 C C . LEU A 1 171 ? -2.002 -11.145 -12.765 1.00 97.94 171 LEU A C 1
ATOM 1394 O O . LEU A 1 171 ? -2.831 -11.112 -11.860 1.00 97.94 171 LEU A O 1
ATOM 1398 N N . LEU A 1 172 ? -0.922 -10.359 -12.760 1.00 97.88 172 LEU A N 1
ATOM 1399 C CA . LEU A 1 172 ? -0.622 -9.411 -11.682 1.00 97.88 172 LEU A CA 1
ATOM 1400 C C . LEU A 1 172 ? -1.700 -8.326 -11.561 1.00 97.88 172 LEU A C 1
ATOM 1402 O O . LEU A 1 172 ? -2.142 -8.020 -10.453 1.00 97.88 172 LEU A O 1
ATOM 1406 N N . VAL A 1 173 ? -2.179 -7.784 -12.683 1.00 98.25 173 VAL A N 1
ATOM 1407 C CA . VAL A 1 173 ? -3.303 -6.832 -12.692 1.00 98.25 173 VAL A CA 1
ATOM 1408 C C . VAL A 1 173 ? -4.576 -7.484 -12.145 1.00 98.25 173 VAL A C 1
ATOM 1410 O O . VAL A 1 173 ? -5.278 -6.878 -11.334 1.00 98.25 173 VAL A O 1
ATOM 1413 N N . SER A 1 174 ? -4.844 -8.737 -12.518 1.00 98.12 174 SER A N 1
ATOM 1414 C CA . SER A 1 174 ? -6.000 -9.494 -12.022 1.00 98.12 174 SER A CA 1
ATOM 1415 C C . SER A 1 174 ? -5.915 -9.741 -10.512 1.00 98.12 174 SER A C 1
ATOM 1417 O O . SER A 1 174 ? -6.866 -9.457 -9.783 1.00 98.12 174 SER A O 1
ATOM 1419 N N . CYS A 1 175 ? -4.762 -10.196 -10.017 1.00 98.06 175 CYS A N 1
ATOM 1420 C CA . CYS A 1 175 ? -4.499 -10.391 -8.590 1.00 98.06 175 CYS A CA 1
ATOM 1421 C C . CYS A 1 175 ? -4.652 -9.084 -7.804 1.00 98.06 175 CYS A C 1
ATOM 1423 O O . CYS A 1 175 ? -5.289 -9.070 -6.749 1.00 98.06 175 CYS A O 1
ATOM 1425 N N . TRP A 1 176 ? -4.140 -7.973 -8.336 1.00 98.00 176 TRP A N 1
ATOM 1426 C CA . TRP A 1 176 ? -4.337 -6.652 -7.746 1.00 98.00 176 TRP A CA 1
ATOM 1427 C C . TRP A 1 176 ? -5.816 -6.270 -7.668 1.00 98.00 176 TRP A C 1
ATOM 1429 O O . TRP A 1 176 ? -6.283 -5.878 -6.600 1.00 98.00 176 TRP A O 1
ATOM 1439 N N . GLY A 1 177 ? -6.576 -6.448 -8.752 1.00 98.06 177 GLY A N 1
ATOM 1440 C CA . GLY A 1 177 ? -8.010 -6.157 -8.780 1.00 98.06 177 GLY A CA 1
ATOM 1441 C C . GLY A 1 177 ? -8.798 -6.989 -7.763 1.00 98.06 177 GLY A C 1
ATOM 1442 O O . GLY A 1 177 ? -9.609 -6.447 -7.010 1.00 98.06 177 GLY A O 1
ATOM 1443 N N . VAL A 1 178 ? -8.506 -8.291 -7.668 1.00 98.00 178 VAL A N 1
ATOM 1444 C CA . VAL A 1 178 ? -9.092 -9.185 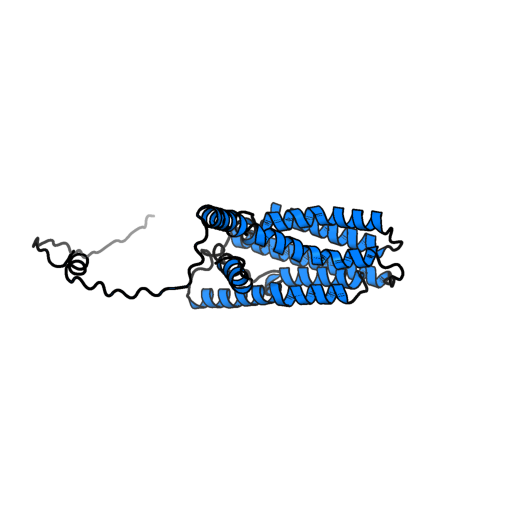-6.653 1.00 98.00 178 VAL A CA 1
ATOM 1445 C C . VAL A 1 178 ? -8.734 -8.723 -5.240 1.00 98.00 178 VAL A C 1
ATOM 1447 O O . VAL A 1 178 ? -9.606 -8.668 -4.371 1.00 98.00 178 VAL A O 1
ATOM 1450 N N . GLY A 1 179 ? -7.476 -8.345 -5.001 1.00 96.69 179 GLY A N 1
ATOM 1451 C CA . GLY A 1 179 ? -7.021 -7.840 -3.707 1.00 96.69 179 GLY A CA 1
ATOM 1452 C C . GLY A 1 179 ? -7.771 -6.577 -3.274 1.00 96.69 179 GLY A C 1
ATOM 1453 O O . GLY A 1 179 ? -8.265 -6.505 -2.144 1.00 96.69 179 GLY A O 1
ATOM 1454 N N . ILE A 1 180 ? -7.937 -5.620 -4.189 1.00 96.19 180 ILE A N 1
ATOM 1455 C CA . ILE A 1 180 ? -8.739 -4.412 -3.970 1.00 96.19 180 ILE A CA 1
ATOM 1456 C C . ILE A 1 180 ? -10.202 -4.770 -3.683 1.00 96.19 180 ILE A C 1
ATOM 1458 O O . ILE A 1 180 ? -10.778 -4.246 -2.728 1.00 96.19 180 ILE A O 1
ATOM 1462 N N . GLY A 1 181 ? -10.789 -5.697 -4.444 1.00 96.44 181 GLY A N 1
ATOM 1463 C CA . GLY A 1 181 ? -12.165 -6.157 -4.242 1.00 96.44 181 GLY A CA 1
ATOM 1464 C C . GLY A 1 181 ? -12.397 -6.762 -2.853 1.00 96.44 181 GLY A C 1
ATOM 1465 O O . GLY A 1 181 ? -13.353 -6.390 -2.170 1.00 96.44 181 GLY A O 1
ATOM 1466 N N . ILE A 1 182 ? -11.491 -7.630 -2.388 1.00 94.56 182 ILE A N 1
ATOM 1467 C CA . ILE A 1 182 ? -11.551 -8.212 -1.036 1.00 94.56 182 ILE A CA 1
ATOM 1468 C C . ILE A 1 182 ? -11.442 -7.113 0.029 1.00 94.56 182 ILE A C 1
ATOM 1470 O O . ILE A 1 182 ? -12.192 -7.131 1.008 1.00 94.56 182 ILE A O 1
ATOM 1474 N N . ASN A 1 183 ? -10.533 -6.148 -0.158 1.00 92.12 183 ASN A N 1
ATOM 1475 C CA . ASN A 1 183 ? -10.345 -5.035 0.774 1.00 92.12 183 ASN A CA 1
ATOM 1476 C C . ASN A 1 183 ? -11.616 -4.185 0.907 1.00 92.12 183 ASN A C 1
ATOM 1478 O O . ASN A 1 183 ? -12.078 -3.927 2.018 1.00 92.12 183 ASN A O 1
ATOM 1482 N N . PHE A 1 184 ? -12.225 -3.823 -0.222 1.00 93.44 184 PHE A N 1
ATOM 1483 C CA . PHE A 1 184 ? -13.467 -3.054 -0.259 1.00 93.44 184 PHE A CA 1
ATOM 1484 C C . PHE A 1 184 ? -14.645 -3.805 0.353 1.00 93.44 184 PHE A C 1
ATOM 1486 O O . PHE A 1 184 ? -15.366 -3.241 1.175 1.00 93.44 184 PHE A O 1
ATOM 1493 N N . ALA A 1 185 ? -14.828 -5.076 -0.014 1.00 93.69 185 ALA A N 1
ATOM 1494 C CA . ALA A 1 185 ? -15.906 -5.900 0.520 1.00 93.69 185 ALA A CA 1
ATOM 1495 C C . ALA A 1 185 ? -15.803 -6.036 2.048 1.00 93.69 185 ALA A C 1
ATOM 1497 O O . ALA A 1 185 ? -16.805 -5.909 2.752 1.00 93.69 185 ALA A O 1
ATOM 1498 N N . ALA A 1 186 ? -14.586 -6.231 2.565 1.00 90.75 186 ALA A N 1
ATOM 1499 C CA . ALA A 1 186 ? -14.321 -6.308 3.997 1.00 90.75 186 ALA A CA 1
ATOM 1500 C C . ALA A 1 186 ? -14.673 -5.011 4.732 1.00 90.75 186 ALA A C 1
ATOM 1502 O O . ALA A 1 186 ? -15.393 -5.048 5.733 1.00 90.75 186 ALA A O 1
ATOM 1503 N N . ASP A 1 187 ? -14.182 -3.872 4.243 1.00 89.31 187 ASP A N 1
ATOM 1504 C CA . ASP A 1 187 ? -14.398 -2.578 4.891 1.00 89.31 187 ASP A CA 1
ATOM 1505 C C . ASP A 1 187 ? -15.870 -2.153 4.829 1.00 89.31 187 ASP A C 1
ATOM 1507 O O . ASP A 1 187 ? -16.423 -1.722 5.843 1.00 89.31 187 ASP A O 1
ATOM 1511 N N . ALA A 1 188 ? -16.534 -2.345 3.685 1.00 91.88 188 ALA A N 1
ATOM 1512 C CA . ALA A 1 188 ? -17.952 -2.038 3.525 1.00 91.88 188 ALA A CA 1
ATOM 1513 C C . ALA A 1 188 ? -18.825 -2.914 4.436 1.00 91.88 188 ALA A C 1
ATOM 1515 O O . ALA A 1 188 ? -19.641 -2.386 5.196 1.00 91.88 188 ALA A O 1
ATOM 1516 N N . GLN A 1 189 ? -18.621 -4.240 4.428 1.00 91.06 189 GLN A N 1
ATOM 1517 C CA . GLN A 1 189 ? -19.373 -5.154 5.293 1.00 91.06 189 GLN A CA 1
ATOM 1518 C C . GLN A 1 189 ? -19.170 -4.791 6.769 1.00 91.06 189 GLN A C 1
ATOM 1520 O O . GLN A 1 189 ? -20.142 -4.678 7.516 1.00 91.06 189 GLN A O 1
ATOM 1525 N N . LYS A 1 190 ? -17.919 -4.549 7.184 1.00 87.50 190 LYS A N 1
ATOM 1526 C CA . LYS A 1 190 ? -17.582 -4.129 8.550 1.00 87.50 190 LYS A CA 1
ATOM 1527 C C . LYS A 1 190 ? -18.285 -2.822 8.920 1.00 87.50 190 LYS A C 1
ATOM 1529 O O . LYS A 1 190 ? -18.888 -2.751 9.987 1.00 87.50 190 LYS A O 1
ATOM 1534 N N . TYR A 1 191 ? -18.221 -1.801 8.067 1.00 88.25 191 TYR A N 1
ATOM 1535 C CA . TYR A 1 191 ? -18.806 -0.488 8.338 1.00 88.25 191 TYR A CA 1
ATOM 1536 C C . TYR A 1 191 ? -20.328 -0.553 8.487 1.00 88.25 191 TYR A C 1
ATOM 1538 O O . TYR A 1 191 ? -20.857 -0.141 9.521 1.00 88.25 191 TYR A O 1
ATOM 1546 N N . PHE A 1 192 ? -21.030 -1.097 7.488 1.00 89.69 192 PHE A N 1
ATOM 1547 C CA . PHE A 1 192 ? -22.491 -1.122 7.500 1.00 89.69 192 PHE A CA 1
ATOM 1548 C C . PHE A 1 192 ? -23.023 -2.019 8.614 1.00 89.69 192 PHE A C 1
ATOM 1550 O O . PHE A 1 192 ? -23.924 -1.607 9.339 1.00 89.69 192 PHE A O 1
ATOM 1557 N N . MET A 1 193 ? -22.420 -3.190 8.842 1.00 88.81 193 MET A N 1
ATOM 1558 C CA . MET A 1 193 ? -22.856 -4.051 9.940 1.00 88.81 193 MET A CA 1
ATOM 1559 C C . MET A 1 193 ? -22.659 -3.399 11.302 1.00 88.81 193 MET A C 1
ATOM 1561 O O . MET A 1 193 ? -23.582 -3.424 12.106 1.00 88.81 193 MET A O 1
ATOM 1565 N N . LEU A 1 194 ? -21.501 -2.784 11.565 1.00 84.81 194 LEU A N 1
ATOM 1566 C CA . LEU A 1 194 ? -21.236 -2.147 12.859 1.00 84.81 194 LEU A CA 1
ATOM 1567 C C . LEU A 1 194 ? -22.061 -0.879 13.090 1.00 84.81 194 LEU A C 1
ATOM 1569 O O . LEU A 1 194 ? -22.270 -0.502 14.245 1.00 84.81 194 LEU A O 1
ATOM 1573 N N . ARG A 1 195 ? -22.519 -0.228 12.015 1.00 85.00 195 ARG A N 1
ATOM 1574 C CA . ARG A 1 195 ? -23.453 0.896 12.093 1.00 85.00 195 ARG A CA 1
ATOM 1575 C C . ARG A 1 195 ? -24.822 0.444 12.598 1.00 85.00 195 ARG A C 1
ATOM 1577 O O . ARG A 1 195 ? -25.357 1.085 13.495 1.00 85.00 195 ARG A O 1
ATOM 1584 N N . GLU A 1 196 ? -25.339 -0.665 12.072 1.00 86.19 196 GLU A N 1
ATOM 1585 C CA . GLU A 1 196 ? -26.654 -1.196 12.457 1.00 86.19 196 GLU A CA 1
ATOM 1586 C C . GLU A 1 196 ? -26.602 -1.999 13.769 1.00 86.19 196 GLU A C 1
ATOM 1588 O O . GLU A 1 196 ? -27.482 -1.897 14.622 1.00 86.19 196 GLU A O 1
ATOM 1593 N N . ARG A 1 197 ? -25.566 -2.827 13.948 1.00 80.06 197 ARG A N 1
ATOM 1594 C CA . ARG A 1 197 ? -25.415 -3.755 15.076 1.00 80.06 197 ARG A CA 1
ATOM 1595 C C . ARG A 1 197 ? -23.964 -3.830 15.517 1.00 80.06 197 ARG A C 1
ATOM 1597 O O . ARG A 1 197 ? -23.089 -4.315 14.805 1.00 80.06 197 ARG A O 1
ATOM 1604 N N . LYS A 1 198 ? -23.698 -3.439 16.758 1.00 78.12 198 LYS A N 1
ATOM 1605 C CA . LYS A 1 198 ? -22.332 -3.402 17.291 1.00 78.12 198 LYS A CA 1
ATOM 1606 C C . LYS A 1 198 ? -21.860 -4.766 17.815 1.00 78.12 198 LYS A C 1
ATOM 1608 O O . LYS A 1 198 ? -21.553 -4.923 18.996 1.00 78.12 198 LYS A O 1
ATOM 1613 N N . MET A 1 199 ? -21.830 -5.750 16.923 1.00 76.44 199 MET A N 1
ATOM 1614 C CA . MET A 1 199 ? -21.463 -7.139 17.196 1.00 76.44 199 MET A CA 1
ATOM 1615 C C . MET A 1 199 ? -20.286 -7.597 16.330 1.00 76.44 199 MET A C 1
ATOM 1617 O O . MET A 1 199 ? -19.885 -6.921 15.384 1.00 76.44 199 MET A O 1
ATOM 1621 N N . LEU A 1 200 ? -19.717 -8.758 16.663 1.00 79.44 200 LEU A N 1
ATOM 1622 C CA . LEU A 1 200 ? -18.663 -9.368 15.857 1.00 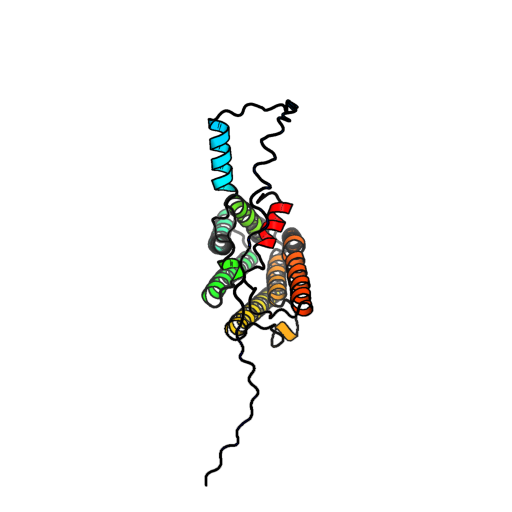79.44 200 LEU A CA 1
ATOM 1623 C C . LEU A 1 200 ? -19.235 -9.859 14.518 1.00 79.44 200 LEU A C 1
ATOM 1625 O O . LEU A 1 200 ? -20.186 -10.638 14.505 1.00 79.44 200 LEU A O 1
ATOM 1629 N N . VAL A 1 201 ? -18.621 -9.438 13.412 1.00 82.75 201 VAL A N 1
ATOM 1630 C CA . VAL A 1 201 ? -18.982 -9.869 12.054 1.00 82.75 201 VAL A CA 1
ATOM 1631 C C . VAL A 1 201 ? -18.403 -11.260 11.793 1.00 82.75 201 VAL A C 1
ATOM 1633 O O . VAL A 1 201 ? -17.194 -11.451 11.927 1.00 82.75 201 VAL A O 1
ATOM 1636 N N . LYS A 1 202 ? -19.258 -12.230 11.448 1.00 83.69 202 LYS A N 1
ATOM 1637 C CA . LYS A 1 202 ? -18.861 -13.633 11.215 1.00 83.69 202 LYS A CA 1
ATOM 1638 C C . LYS A 1 202 ? -19.221 -14.167 9.826 1.00 83.69 202 LYS A C 1
ATOM 1640 O O . LYS A 1 202 ? -18.658 -15.175 9.418 1.00 83.69 202 LYS A O 1
ATOM 1645 N N . ASP A 1 203 ? -20.101 -13.487 9.098 1.00 85.62 203 ASP A N 1
ATOM 1646 C CA . ASP A 1 203 ? -20.603 -13.944 7.799 1.00 85.62 203 ASP A CA 1
ATOM 1647 C C . ASP A 1 203 ? -19.844 -13.300 6.628 1.00 85.62 203 ASP A C 1
ATOM 1649 O O . ASP A 1 203 ? -18.949 -12.470 6.818 1.00 85.62 203 ASP A O 1
ATOM 1653 N N . GLY A 1 204 ? -20.196 -13.659 5.391 1.00 90.69 204 GLY A N 1
ATOM 1654 C CA . GLY A 1 204 ? -19.618 -13.051 4.187 1.00 90.69 204 GLY A CA 1
ATOM 1655 C C . GLY A 1 204 ? -18.105 -13.271 4.093 1.00 90.69 204 GLY A C 1
ATOM 1656 O O . GLY A 1 204 ? -17.622 -14.382 4.322 1.00 90.69 204 GLY A O 1
ATOM 1657 N N . VAL A 1 205 ? -17.331 -12.224 3.789 1.00 87.81 205 VAL A N 1
ATOM 1658 C CA . VAL A 1 205 ? -15.866 -12.353 3.638 1.00 87.81 205 VAL A CA 1
ATOM 1659 C C . VAL A 1 205 ? -15.155 -12.689 4.954 1.00 87.81 205 VAL A C 1
ATOM 1661 O O . VAL A 1 205 ? -14.097 -13.322 4.942 1.00 87.81 205 VAL A O 1
ATOM 1664 N N . PHE A 1 206 ? -15.761 -12.339 6.093 1.00 84.62 206 PHE A N 1
ATOM 1665 C CA . PHE A 1 206 ? -15.225 -12.632 7.425 1.00 84.62 206 PHE A CA 1
ATOM 1666 C C . PHE A 1 206 ? -15.418 -14.094 7.859 1.00 84.62 206 PHE A C 1
ATOM 1668 O O . PHE A 1 206 ? -14.748 -14.539 8.790 1.00 84.62 206 PHE A O 1
ATOM 1675 N N . SER A 1 207 ? -16.267 -14.862 7.163 1.00 87.56 207 SER A N 1
ATOM 1676 C CA . SER A 1 207 ? -16.446 -16.301 7.425 1.00 87.56 207 SER A CA 1
ATOM 1677 C C . SER A 1 207 ? -15.232 -17.138 7.004 1.00 87.56 207 SER A C 1
ATOM 1679 O O . SER A 1 207 ? -14.960 -18.183 7.589 1.00 87.56 207 SER A O 1
ATOM 1681 N N . ARG A 1 208 ? -14.472 -16.662 6.006 1.00 87.94 208 ARG A N 1
ATOM 1682 C CA . ARG A 1 208 ? -13.314 -17.369 5.429 1.00 87.94 208 ARG A CA 1
ATOM 1683 C C . ARG A 1 208 ? -11.978 -16.862 5.957 1.00 87.94 208 ARG A C 1
ATOM 1685 O O . ARG A 1 208 ? -11.027 -17.626 6.075 1.00 87.94 208 ARG A O 1
ATOM 1692 N N . CYS A 1 209 ? -11.890 -15.572 6.271 1.00 83.94 209 CYS A N 1
ATOM 1693 C CA . CYS A 1 209 ? -10.675 -14.944 6.775 1.00 83.94 209 CYS A CA 1
ATOM 1694 C C . CYS A 1 209 ? -11.024 -14.009 7.932 1.00 83.94 209 CYS A C 1
ATOM 1696 O O . CYS A 1 209 ? -11.934 -13.197 7.821 1.00 83.94 209 CYS A O 1
ATOM 1698 N N . ARG A 1 210 ? -10.263 -14.059 9.034 1.00 83.25 210 ARG A N 1
ATOM 1699 C CA . ARG A 1 210 ? -10.463 -13.144 10.179 1.00 83.25 210 ARG A CA 1
ATOM 1700 C C . ARG A 1 210 ? -10.100 -11.693 9.853 1.00 83.25 210 ARG A C 1
ATOM 1702 O O . ARG A 1 210 ? -10.563 -10.769 10.514 1.00 83.25 210 ARG A O 1
ATOM 1709 N N . HIS A 1 211 ? -9.240 -11.514 8.854 1.00 83.19 211 HIS A N 1
ATOM 1710 C CA . HIS A 1 211 ? -8.604 -10.254 8.492 1.00 83.19 211 HIS A CA 1
ATOM 1711 C C . HIS A 1 211 ? -8.611 -10.050 6.963 1.00 83.19 211 HIS A C 1
ATOM 1713 O O . HIS A 1 211 ? -7.549 -9.882 6.364 1.00 83.19 211 HIS A O 1
ATOM 1719 N N . PRO A 1 212 ? -9.794 -10.060 6.311 1.00 88.56 212 PRO A N 1
ATOM 1720 C CA . PRO A 1 212 ? -9.891 -10.067 4.853 1.00 88.56 212 PRO A CA 1
ATOM 1721 C C . PRO A 1 212 ? -9.337 -8.780 4.228 1.00 88.56 212 PRO A C 1
ATOM 1723 O O . PRO A 1 212 ? -8.669 -8.847 3.204 1.00 88.56 212 PRO A O 1
ATOM 1726 N N . ALA A 1 213 ? -9.498 -7.622 4.880 1.00 90.00 213 ALA A N 1
ATOM 1727 C CA . ALA A 1 213 ? -8.913 -6.367 4.403 1.00 90.00 213 ALA A CA 1
ATOM 1728 C C . ALA A 1 213 ? -7.381 -6.443 4.265 1.00 90.00 213 ALA A C 1
ATOM 1730 O O . ALA A 1 213 ? -6.832 -6.068 3.230 1.00 90.00 213 ALA A O 1
ATOM 1731 N N . TYR A 1 214 ? -6.705 -7.018 5.264 1.00 87.12 214 TYR A N 1
ATOM 1732 C CA . TYR A 1 214 ? -5.254 -7.207 5.254 1.00 87.12 214 TYR A CA 1
ATOM 1733 C C . TYR A 1 214 ? -4.801 -8.212 4.195 1.00 87.12 214 TYR A C 1
ATOM 1735 O O . TYR A 1 214 ? -3.769 -8.005 3.563 1.00 87.12 214 TYR A O 1
ATOM 1743 N N . LEU A 1 215 ? -5.585 -9.272 3.967 1.00 88.94 215 LEU A N 1
ATOM 1744 C CA . LEU A 1 215 ? -5.346 -10.208 2.868 1.00 88.94 215 LEU A CA 1
ATOM 1745 C C . LEU A 1 215 ? -5.428 -9.497 1.509 1.00 88.94 215 LEU A C 1
ATOM 1747 O O . LEU A 1 215 ? -4.564 -9.694 0.659 1.00 88.94 215 LEU A O 1
ATOM 1751 N N . GLY A 1 216 ? -6.438 -8.645 1.321 1.00 92.12 216 GLY A N 1
ATOM 1752 C CA . GLY A 1 216 ? -6.588 -7.843 0.109 1.00 92.12 216 GLY A CA 1
ATOM 1753 C C . GLY A 1 216 ? -5.432 -6.863 -0.102 1.00 92.12 216 GLY A C 1
ATOM 1754 O O . GLY A 1 216 ? -4.897 -6.765 -1.209 1.00 92.12 216 GLY A O 1
ATOM 1755 N N . ASP A 1 217 ? -4.989 -6.186 0.963 1.00 90.00 217 ASP A N 1
ATOM 1756 C CA . ASP A 1 217 ? -3.822 -5.297 0.917 1.00 90.00 217 ASP A CA 1
ATOM 1757 C C . ASP A 1 217 ? -2.542 -6.061 0.554 1.00 90.00 217 ASP A C 1
ATOM 1759 O O . ASP A 1 217 ? -1.770 -5.580 -0.278 1.00 90.00 217 ASP A O 1
ATOM 1763 N N . LEU A 1 218 ? -2.347 -7.252 1.129 1.00 90.00 218 LEU A N 1
ATOM 1764 C CA . LEU A 1 218 ? -1.226 -8.145 0.835 1.00 90.00 218 LEU A CA 1
ATOM 1765 C C . LEU A 1 218 ? -1.197 -8.568 -0.628 1.00 90.00 218 LEU A C 1
ATOM 1767 O O . LEU A 1 218 ? -0.184 -8.371 -1.293 1.00 90.00 218 LEU A O 1
ATOM 1771 N N . LEU A 1 219 ? -2.310 -9.084 -1.148 1.00 94.12 219 LEU A N 1
ATOM 1772 C CA . LEU A 1 219 ? -2.398 -9.528 -2.537 1.00 94.12 219 LEU A CA 1
ATOM 1773 C C . LEU A 1 219 ? -2.173 -8.368 -3.521 1.00 94.12 219 LEU A C 1
ATOM 1775 O O . LEU A 1 219 ? -1.437 -8.506 -4.501 1.00 94.12 219 LEU A O 1
ATOM 1779 N N . SER A 1 220 ? -2.752 -7.200 -3.224 1.00 94.06 220 SER A N 1
ATOM 1780 C CA . SER A 1 220 ? -2.604 -6.004 -4.059 1.00 94.06 220 SER A CA 1
ATOM 1781 C C . SER A 1 220 ? -1.162 -5.506 -4.090 1.00 94.06 220 SER A C 1
ATOM 1783 O O . SER A 1 220 ? -0.644 -5.203 -5.162 1.00 94.06 220 SER A O 1
ATOM 1785 N N . TYR A 1 221 ? -0.498 -5.423 -2.932 1.00 91.94 221 TYR A N 1
ATOM 1786 C CA . TYR A 1 221 ? 0.895 -4.980 -2.874 1.00 91.94 221 TYR A CA 1
ATOM 1787 C C . TYR A 1 221 ? 1.853 -6.002 -3.473 1.00 91.94 221 TYR A C 1
ATOM 1789 O O . TYR A 1 221 ? 2.712 -5.594 -4.245 1.00 91.94 221 TYR A O 1
ATOM 1797 N N . ALA A 1 222 ? 1.678 -7.296 -3.194 1.00 93.00 222 ALA A N 1
ATOM 1798 C CA . ALA A 1 222 ? 2.505 -8.350 -3.777 1.00 93.00 222 ALA A CA 1
ATOM 1799 C C . ALA A 1 222 ? 2.479 -8.302 -5.312 1.00 93.00 222 ALA A C 1
ATOM 1801 O O . ALA A 1 222 ? 3.519 -8.387 -5.959 1.00 93.00 222 ALA A O 1
ATOM 1802 N N . SER A 1 223 ? 1.300 -8.069 -5.895 1.00 95.50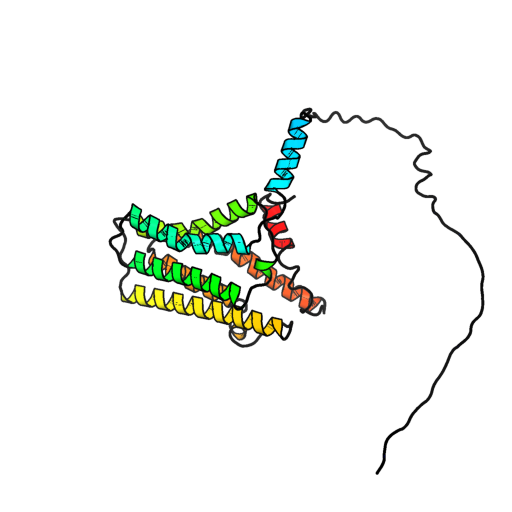 223 SER A N 1
ATOM 1803 C CA . SER A 1 223 ? 1.152 -7.930 -7.347 1.00 95.50 223 SER A CA 1
ATOM 1804 C C . SER A 1 223 ? 1.961 -6.750 -7.900 1.00 95.50 223 SER A C 1
ATOM 1806 O O . SER A 1 223 ? 2.644 -6.867 -8.915 1.00 95.50 223 SER A O 1
ATOM 1808 N N . MET A 1 224 ? 1.931 -5.614 -7.201 1.00 93.75 224 MET A N 1
ATOM 1809 C CA . MET A 1 224 ? 2.669 -4.410 -7.588 1.00 93.75 224 MET A CA 1
ATOM 1810 C C . MET A 1 224 ? 4.182 -4.531 -7.358 1.00 93.75 224 MET A C 1
ATOM 1812 O O . MET A 1 224 ? 4.962 -4.031 -8.166 1.00 93.75 224 MET A O 1
ATOM 1816 N N . THR A 1 225 ? 4.625 -5.199 -6.288 1.00 94.00 225 THR A N 1
ATOM 1817 C CA . THR A 1 225 ? 6.056 -5.450 -6.051 1.00 94.00 225 THR A CA 1
ATOM 1818 C C . THR A 1 225 ? 6.612 -6.440 -7.069 1.00 94.00 225 THR A C 1
ATOM 1820 O O . THR A 1 225 ? 7.706 -6.217 -7.580 1.00 94.00 225 THR A O 1
ATOM 1823 N N . MET A 1 226 ? 5.849 -7.472 -7.445 1.00 94.50 226 MET A N 1
ATOM 1824 C CA . MET A 1 226 ? 6.211 -8.384 -8.538 1.00 94.50 226 MET A CA 1
ATOM 1825 C C . MET A 1 226 ? 6.355 -7.647 -9.871 1.00 94.50 226 MET A C 1
ATOM 1827 O O . MET A 1 226 ? 7.315 -7.901 -10.594 1.00 94.50 226 MET A O 1
ATOM 1831 N N . LEU A 1 227 ? 5.471 -6.686 -10.159 1.00 94.88 227 LEU A N 1
ATOM 1832 C CA . LEU A 1 227 ? 5.555 -5.870 -11.372 1.00 94.88 227 LEU A CA 1
ATOM 1833 C C . LEU A 1 227 ? 6.846 -5.035 -11.426 1.00 94.88 227 LEU A C 1
ATOM 1835 O O . LEU A 1 227 ? 7.361 -4.778 -12.502 1.00 94.88 227 LEU A O 1
ATOM 1839 N N . SER A 1 228 ? 7.427 -4.652 -10.286 1.00 93.19 228 SER A N 1
ATOM 1840 C CA . SER A 1 228 ? 8.717 -3.942 -10.273 1.00 93.19 228 SER A CA 1
ATOM 1841 C C . SER A 1 228 ? 9.930 -4.814 -10.622 1.00 93.19 228 SER A C 1
ATOM 1843 O O . SER A 1 228 ? 11.024 -4.274 -10.765 1.00 93.19 228 SER A O 1
ATOM 1845 N N . ALA A 1 229 ? 9.753 -6.140 -10.737 1.00 93.12 229 ALA A N 1
ATOM 1846 C CA . ALA A 1 229 ? 10.796 -7.119 -11.061 1.00 93.12 229 ALA A CA 1
ATOM 1847 C C . ALA A 1 229 ? 12.092 -6.962 -10.233 1.00 93.12 229 ALA A C 1
ATOM 1849 O O . ALA A 1 229 ? 13.192 -7.247 -10.702 1.00 93.12 229 ALA A O 1
ATOM 1850 N N . HIS A 1 230 ? 11.971 -6.496 -8.985 1.00 93.62 230 HIS A N 1
ATOM 1851 C CA . HIS A 1 230 ? 13.104 -6.197 -8.118 1.00 93.62 230 HIS A CA 1
ATOM 1852 C C . HIS A 1 230 ? 12.837 -6.673 -6.687 1.00 93.62 230 HIS A C 1
ATOM 1854 O O . HIS A 1 230 ? 11.720 -6.573 -6.184 1.00 93.62 230 HIS A O 1
ATOM 1860 N N . TRP A 1 231 ? 13.868 -7.173 -6.001 1.00 93.75 231 TRP A N 1
ATOM 1861 C CA . TRP A 1 231 ? 13.758 -7.740 -4.648 1.00 93.75 231 TRP A CA 1
ATOM 1862 C C . TRP A 1 231 ? 13.532 -6.674 -3.562 1.00 93.75 231 TRP A C 1
ATOM 1864 O O . TRP A 1 231 ? 12.824 -6.919 -2.588 1.00 93.75 231 TRP A O 1
ATOM 1874 N N . LEU A 1 232 ? 14.108 -5.477 -3.722 1.00 94.94 232 LEU A N 1
ATOM 1875 C CA . LEU A 1 232 ? 14.056 -4.415 -2.705 1.00 94.94 232 LEU A CA 1
ATOM 1876 C C . LEU A 1 232 ? 12.619 -4.013 -2.297 1.00 94.94 232 LEU A C 1
ATOM 1878 O O . LEU A 1 232 ? 12.350 -3.970 -1.094 1.00 94.94 232 LEU A O 1
ATOM 1882 N N . PRO A 1 233 ? 11.662 -3.794 -3.224 1.00 93.81 233 PRO A N 1
ATOM 1883 C CA . PRO A 1 233 ? 10.262 -3.568 -2.862 1.00 93.81 233 PRO A CA 1
ATOM 1884 C C . PRO A 1 233 ? 9.628 -4.677 -2.014 1.00 93.81 233 PRO A C 1
ATOM 1886 O O . PRO A 1 233 ? 8.807 -4.374 -1.147 1.00 93.81 233 PRO A O 1
ATOM 1889 N N . PHE A 1 234 ? 10.029 -5.941 -2.194 1.00 92.88 234 PHE A N 1
ATOM 1890 C CA . PHE A 1 234 ? 9.561 -7.031 -1.333 1.00 92.88 234 PHE A CA 1
ATOM 1891 C C . PHE A 1 234 ? 10.093 -6.900 0.088 1.00 92.88 234 PHE A C 1
ATOM 1893 O O . PHE A 1 234 ? 9.324 -7.086 1.026 1.00 92.88 234 PHE A O 1
ATOM 1900 N N . LEU A 1 235 ? 11.369 -6.548 0.274 1.00 95.00 235 LEU A N 1
ATOM 1901 C CA . LEU A 1 235 ? 11.920 -6.357 1.619 1.00 95.00 235 LEU A CA 1
ATOM 1902 C C . LEU A 1 235 ? 11.250 -5.204 2.357 1.00 95.00 235 LEU A C 1
ATOM 1904 O O . LEU A 1 235 ? 10.926 -5.342 3.534 1.00 95.00 235 LEU A O 1
ATOM 1908 N N . ILE A 1 236 ? 10.998 -4.093 1.662 1.00 92.50 236 ILE A N 1
ATOM 1909 C CA . ILE A 1 236 ? 10.253 -2.961 2.222 1.00 92.50 236 ILE A CA 1
ATOM 1910 C C . ILE A 1 236 ? 8.861 -3.429 2.645 1.00 92.50 236 ILE A C 1
ATOM 1912 O O . ILE A 1 236 ? 8.427 -3.175 3.769 1.00 92.50 236 ILE A O 1
ATOM 1916 N N . TYR A 1 237 ? 8.169 -4.162 1.775 1.00 89.69 237 TYR A N 1
ATOM 1917 C CA . TYR A 1 237 ? 6.840 -4.669 2.079 1.00 89.69 237 TYR A CA 1
ATOM 1918 C C . TYR A 1 237 ? 6.836 -5.645 3.272 1.00 89.69 237 TYR A C 1
ATOM 1920 O O . TYR A 1 237 ? 6.011 -5.510 4.177 1.00 89.69 237 TYR A O 1
ATOM 1928 N N . ILE A 1 238 ? 7.792 -6.575 3.327 1.00 90.56 238 ILE A N 1
ATOM 1929 C CA . ILE A 1 238 ? 8.003 -7.498 4.453 1.00 90.56 238 ILE A CA 1
ATOM 1930 C C . ILE A 1 238 ? 8.259 -6.715 5.743 1.00 90.56 238 ILE A C 1
ATOM 1932 O O . ILE A 1 238 ? 7.638 -6.997 6.769 1.00 90.56 238 ILE A O 1
ATOM 1936 N N . PHE A 1 239 ? 9.113 -5.693 5.695 1.00 90.62 239 PHE A N 1
ATOM 1937 C CA . PHE A 1 239 ? 9.376 -4.821 6.834 1.00 90.62 239 PHE A CA 1
ATOM 1938 C C . PHE A 1 239 ? 8.083 -4.185 7.361 1.00 90.62 239 PHE A C 1
ATOM 1940 O O . PHE A 1 239 ? 7.798 -4.289 8.556 1.00 90.62 239 PHE A O 1
ATOM 1947 N N . PHE A 1 240 ? 7.246 -3.607 6.492 1.00 85.44 240 PHE A N 1
ATOM 1948 C CA . PHE A 1 240 ? 5.940 -3.069 6.898 1.00 85.44 240 PHE A CA 1
ATOM 1949 C C . PHE A 1 240 ? 5.002 -4.146 7.444 1.00 85.44 240 PHE A C 1
ATOM 1951 O O . PHE A 1 240 ? 4.284 -3.910 8.420 1.00 85.44 240 PHE A O 1
ATOM 1958 N N . PHE A 1 241 ? 5.013 -5.340 6.851 1.00 83.62 241 PHE A N 1
ATOM 1959 C CA . PHE A 1 241 ? 4.209 -6.462 7.320 1.00 83.62 241 PHE A CA 1
ATOM 1960 C C . PHE A 1 241 ? 4.533 -6.827 8.771 1.00 83.62 241 PHE A C 1
ATOM 1962 O O . PHE A 1 241 ? 3.633 -6.883 9.611 1.00 83.62 241 PHE A O 1
ATOM 1969 N N . PHE A 1 242 ? 5.811 -7.003 9.098 1.00 85.81 242 PHE A N 1
ATOM 1970 C CA . PHE A 1 242 ? 6.226 -7.407 10.442 1.00 85.81 242 PHE A CA 1
ATOM 1971 C C . PHE A 1 242 ? 6.171 -6.278 11.474 1.00 85.81 242 PHE A C 1
ATOM 1973 O O . PHE A 1 242 ? 5.878 -6.544 12.638 1.00 85.81 242 PHE A O 1
ATOM 1980 N N . THR A 1 243 ? 6.417 -5.030 11.076 1.00 82.50 243 THR A N 1
ATOM 1981 C CA . THR A 1 243 ? 6.458 -3.896 12.018 1.00 82.50 243 THR A CA 1
ATOM 1982 C C . THR A 1 243 ? 5.097 -3.246 12.252 1.00 82.50 243 THR A C 1
ATOM 1984 O O . THR A 1 243 ? 4.842 -2.742 13.344 1.00 82.50 243 THR A O 1
ATOM 1987 N N . VAL A 1 244 ? 4.197 -3.275 11.264 1.00 79.75 244 VAL A N 1
ATOM 1988 C CA . VAL A 1 244 ? 2.899 -2.583 11.337 1.00 79.75 244 VAL A CA 1
ATOM 1989 C C . VAL A 1 244 ? 1.738 -3.569 11.332 1.00 79.75 244 VAL A C 1
ATOM 1991 O O . VAL A 1 244 ? 0.901 -3.545 12.236 1.00 79.75 244 VAL A O 1
ATOM 1994 N N . PHE A 1 245 ? 1.674 -4.450 10.334 1.00 76.25 245 PHE A N 1
ATOM 1995 C CA . PHE A 1 245 ? 0.499 -5.295 10.121 1.00 76.25 245 PHE A CA 1
ATOM 1996 C C . PHE A 1 245 ? 0.374 -6.419 11.154 1.00 76.25 245 PHE A C 1
ATOM 1998 O O . PHE A 1 245 ? -0.685 -6.588 11.762 1.00 76.25 245 PHE A O 1
ATOM 2005 N N . LEU A 1 246 ? 1.451 -7.165 11.399 1.00 80.25 246 LEU A N 1
ATOM 2006 C CA . LEU A 1 246 ? 1.442 -8.307 12.310 1.00 80.25 246 LEU A CA 1
ATOM 2007 C C . LEU A 1 246 ? 1.137 -7.908 13.771 1.00 80.25 246 LEU A C 1
ATOM 2009 O O . LEU A 1 246 ? 0.256 -8.532 14.374 1.00 80.25 246 LEU A O 1
ATOM 2013 N N . PRO A 1 247 ? 1.743 -6.845 14.342 1.00 82.00 247 PRO A N 1
ATOM 2014 C CA . PRO A 1 247 ? 1.405 -6.390 15.690 1.00 82.00 247 PRO A CA 1
ATOM 2015 C C . PRO A 1 247 ? -0.047 -5.913 15.797 1.00 82.00 247 PRO A C 1
ATOM 2017 O O . PRO A 1 247 ? -0.708 -6.141 16.813 1.00 82.00 247 PRO A O 1
ATOM 2020 N N . LEU A 1 248 ? -0.572 -5.285 14.739 1.00 78.56 248 LEU A N 1
ATOM 2021 C CA . LEU A 1 248 ? -1.954 -4.814 14.687 1.00 78.56 248 LEU A CA 1
ATOM 2022 C C . LEU A 1 248 ? -2.946 -5.985 14.682 1.00 78.56 248 LEU A C 1
ATOM 2024 O O . LEU A 1 248 ? -3.891 -5.991 15.474 1.00 78.56 248 LEU A O 1
ATOM 2028 N N . ILE A 1 249 ? -2.689 -7.012 13.869 1.00 79.12 249 ILE A N 1
ATOM 2029 C CA . ILE A 1 249 ? -3.470 -8.257 13.841 1.00 79.12 249 ILE A CA 1
ATOM 2030 C C . ILE A 1 249 ? -3.440 -8.947 15.211 1.00 79.12 249 ILE A C 1
ATOM 2032 O O . ILE A 1 249 ? -4.493 -9.293 15.759 1.00 79.12 249 ILE A O 1
ATOM 2036 N N . TYR A 1 250 ? -2.250 -9.110 15.798 1.00 81.19 250 TYR A N 1
ATOM 2037 C CA . TYR A 1 250 ? -2.090 -9.740 17.110 1.00 81.19 250 TYR A CA 1
ATOM 2038 C C . TYR A 1 250 ? -2.883 -9.001 18.192 1.00 81.19 250 TYR A C 1
ATOM 2040 O O . TYR A 1 250 ? -3.642 -9.609 18.950 1.00 81.19 250 TYR A O 1
ATOM 2048 N N . ARG A 1 251 ? -2.782 -7.671 18.220 1.00 78.06 251 ARG A N 1
ATOM 2049 C CA . ARG A 1 251 ? -3.494 -6.834 19.184 1.00 78.06 251 ARG A CA 1
ATOM 2050 C C . ARG A 1 251 ? -5.011 -6.923 19.030 1.00 78.06 251 ARG A C 1
ATOM 2052 O O . ARG A 1 251 ? -5.706 -7.036 20.041 1.00 78.06 251 ARG A O 1
ATOM 2059 N N . ILE A 1 252 ? -5.528 -6.896 17.798 1.00 74.62 252 ILE A N 1
ATOM 2060 C CA . ILE A 1 252 ? -6.965 -7.072 17.536 1.00 74.62 252 ILE A CA 1
ATOM 2061 C C . ILE A 1 252 ? -7.428 -8.427 18.086 1.00 74.62 252 ILE A C 1
ATOM 2063 O O . ILE A 1 252 ? -8.436 -8.492 18.789 1.00 74.62 252 ILE A O 1
ATOM 2067 N N . ARG A 1 253 ? -6.658 -9.495 17.847 1.00 76.12 253 ARG A N 1
ATOM 2068 C CA . ARG A 1 253 ? -6.969 -10.842 18.341 1.00 76.12 253 ARG A CA 1
ATOM 2069 C C . ARG A 1 253 ? -7.003 -10.918 19.867 1.00 76.12 253 ARG A C 1
ATOM 2071 O O . ARG A 1 253 ? -7.990 -11.402 20.419 1.00 76.12 253 ARG A O 1
ATOM 2078 N N . VAL A 1 254 ? -5.952 -10.449 20.544 1.00 81.62 254 VAL A N 1
ATOM 2079 C CA . VAL A 1 254 ? -5.875 -10.459 22.018 1.00 81.62 254 VAL A CA 1
ATOM 2080 C C . VAL A 1 254 ? -7.034 -9.670 22.615 1.00 81.62 254 VAL A C 1
ATOM 2082 O O . VAL A 1 254 ? -7.648 -10.096 23.592 1.00 81.62 254 VAL A O 1
ATOM 2085 N N . LYS A 1 255 ? -7.384 -8.537 22.004 1.00 71.06 255 LYS A N 1
ATOM 2086 C CA . LYS A 1 255 ? -8.442 -7.687 22.532 1.00 71.06 255 LYS A CA 1
ATOM 2087 C C . LYS A 1 255 ? -9.835 -8.287 22.353 1.00 71.06 255 LYS A C 1
ATOM 2089 O O . LYS A 1 255 ? -10.599 -8.277 23.312 1.00 71.06 255 LYS A O 1
ATOM 2094 N N . ILE A 1 256 ? -10.135 -8.864 21.187 1.00 72.31 256 ILE A N 1
ATOM 2095 C CA . ILE A 1 256 ? -11.385 -9.612 20.972 1.00 72.31 256 ILE A CA 1
ATOM 2096 C C . ILE A 1 256 ? -11.511 -10.732 22.011 1.00 72.31 256 ILE A C 1
ATOM 2098 O O . ILE A 1 256 ? -12.575 -10.911 22.593 1.00 72.31 256 ILE A O 1
ATOM 2102 N N . TRP A 1 257 ? -10.419 -11.446 22.293 1.00 74.69 257 TRP A N 1
ATOM 2103 C CA . TRP A 1 257 ? -10.412 -12.495 23.310 1.00 74.69 257 TRP A CA 1
ATOM 2104 C C . TRP A 1 257 ? -10.701 -11.959 24.722 1.00 74.69 257 TRP A C 1
ATOM 2106 O O . TRP A 1 257 ? -11.508 -12.546 25.441 1.00 74.69 257 TRP A O 1
ATOM 2116 N N . LEU A 1 258 ? -10.109 -10.822 25.108 1.00 77.50 258 LEU A N 1
ATOM 2117 C CA . LEU A 1 258 ? -10.389 -10.174 26.396 1.00 77.50 258 LEU A CA 1
ATOM 2118 C C . LEU A 1 258 ? -11.840 -9.693 26.505 1.00 77.50 258 LEU A C 1
ATOM 2120 O O . LEU A 1 258 ? -12.458 -9.851 27.557 1.00 77.50 258 LEU A O 1
ATOM 2124 N N . ASP A 1 259 ? -12.385 -9.110 25.438 1.00 71.00 259 ASP A N 1
ATOM 2125 C CA . ASP A 1 259 ? -13.755 -8.592 25.427 1.00 71.00 259 ASP A CA 1
ATOM 2126 C C . ASP A 1 259 ? -14.770 -9.753 25.528 1.00 71.00 259 ASP A C 1
ATOM 2128 O O . ASP A 1 259 ? -15.719 -9.668 26.303 1.00 71.00 259 ASP A O 1
ATOM 2132 N N . ILE A 1 260 ? -14.504 -10.892 24.870 1.00 72.25 260 ILE A N 1
ATOM 2133 C CA . ILE A 1 260 ? -15.286 -12.132 25.040 1.00 72.25 260 ILE A CA 1
ATOM 2134 C C . ILE A 1 260 ? -15.177 -12.664 26.479 1.00 72.25 260 ILE A C 1
ATOM 2136 O O . ILE A 1 260 ? -16.190 -13.009 27.084 1.00 72.25 260 ILE A O 1
ATOM 2140 N N . ARG A 1 261 ? -13.964 -12.716 27.050 1.00 76.38 261 ARG A N 1
ATOM 2141 C CA . ARG A 1 261 ? -13.724 -13.275 28.394 1.00 76.38 261 ARG A CA 1
ATOM 2142 C C . ARG A 1 261 ? -14.322 -12.430 29.521 1.00 76.38 261 ARG A C 1
ATOM 2144 O O . ARG A 1 261 ? -14.686 -12.971 30.557 1.00 76.38 261 ARG A O 1
ATOM 2151 N N . SER A 1 262 ? -14.406 -11.117 29.336 1.00 76.19 262 SER A N 1
ATOM 2152 C CA . SER A 1 262 ? -14.923 -10.182 30.344 1.00 76.19 262 SER A CA 1
ATOM 2153 C C . SER A 1 262 ? -16.447 -10.027 30.327 1.00 76.19 262 SER A C 1
ATOM 2155 O O . SER A 1 262 ? -16.975 -9.263 31.131 1.00 76.19 262 SER A O 1
ATOM 2157 N N . GLY A 1 263 ? -17.163 -10.710 29.421 1.00 64.50 263 GLY A N 1
ATOM 2158 C CA . GLY A 1 263 ? -18.618 -10.570 29.271 1.00 64.50 263 GLY A CA 1
ATOM 2159 C C . GLY A 1 263 ? -19.061 -9.156 28.866 1.00 64.50 263 GLY A C 1
ATOM 2160 O O . GLY A 1 263 ? -20.244 -8.826 28.939 1.00 64.50 263 GLY A O 1
ATOM 2161 N N . LEU A 1 264 ? -18.117 -8.299 28.459 1.00 58.59 264 LEU A N 1
ATOM 2162 C CA . LEU A 1 264 ? -18.376 -6.910 28.112 1.00 58.59 264 LEU A CA 1
ATOM 2163 C C . LEU A 1 264 ? -19.003 -6.834 26.721 1.00 58.59 264 LEU A C 1
ATOM 2165 O O . LEU A 1 264 ? -18.461 -7.333 25.735 1.00 58.59 264 LEU A O 1
ATOM 2169 N N . ASN A 1 265 ? -20.144 -6.149 26.638 1.00 54.28 265 ASN A N 1
ATOM 2170 C CA . ASN A 1 265 ? -20.836 -5.909 25.379 1.00 54.28 265 ASN A CA 1
ATOM 2171 C C . ASN A 1 265 ? -19.910 -5.152 24.408 1.00 54.28 265 ASN A C 1
ATOM 2173 O O . ASN A 1 265 ? -19.535 -3.998 24.638 1.00 54.28 265 ASN A O 1
ATOM 2177 N N . ILE A 1 266 ? -19.572 -5.816 23.299 1.00 55.12 266 ILE A N 1
ATOM 2178 C CA . ILE A 1 266 ? -18.589 -5.418 22.270 1.00 55.12 266 ILE A CA 1
ATOM 2179 C C . ILE A 1 266 ? -18.908 -4.027 21.670 1.00 55.12 266 ILE A C 1
ATOM 2181 O O . ILE A 1 266 ? -18.051 -3.355 21.093 1.00 55.12 266 ILE A O 1
ATOM 2185 N N . GLY A 1 267 ? -20.138 -3.538 21.859 1.00 46.94 267 GLY A N 1
ATOM 2186 C CA . GLY A 1 267 ? -20.642 -2.330 21.224 1.00 46.94 267 GLY A CA 1
ATOM 2187 C C . GLY A 1 267 ? -20.192 -0.977 21.777 1.00 46.94 267 GLY A C 1
ATOM 2188 O O . GLY A 1 267 ? -20.382 0.040 21.109 1.00 46.94 267 GLY A O 1
ATOM 2189 N N . ALA A 1 268 ? -19.580 -0.893 22.956 1.00 41.69 268 ALA A N 1
ATOM 2190 C CA . ALA A 1 268 ? -19.299 0.423 23.543 1.00 41.69 268 ALA A CA 1
ATOM 2191 C C . ALA A 1 268 ? -17.924 1.016 23.176 1.00 41.69 268 ALA A C 1
ATOM 2193 O O . ALA A 1 268 ? -17.736 2.227 23.296 1.00 41.69 268 ALA A O 1
ATOM 2194 N N . ARG A 1 269 ? -16.937 0.214 22.741 1.00 46.84 269 ARG A N 1
ATOM 2195 C CA . ARG A 1 269 ? -15.520 0.632 22.829 1.00 46.84 269 ARG A CA 1
ATOM 2196 C C . ARG A 1 269 ? -14.655 0.509 21.577 1.00 46.84 269 ARG A C 1
ATOM 2198 O O . ARG A 1 269 ? -13.441 0.620 21.706 1.00 46.84 269 ARG A O 1
ATOM 2205 N N . GLN A 1 270 ? -15.239 0.507 20.371 1.00 43.97 270 GLN A N 1
ATOM 2206 C CA . GLN A 1 270 ? -14.468 0.745 19.128 1.00 43.97 270 GLN A CA 1
ATOM 2207 C C . GLN A 1 270 ? -13.598 2.015 19.127 1.00 43.97 270 GLN A C 1
ATOM 2209 O O . GLN A 1 270 ? -12.607 2.107 18.410 1.00 43.97 270 GLN A O 1
ATOM 2214 N N . VAL A 1 271 ? -13.898 2.954 20.022 1.00 39.12 271 VAL A N 1
ATOM 2215 C CA . VAL A 1 271 ? -13.252 4.264 20.140 1.00 39.12 271 VAL A CA 1
ATOM 2216 C C . VAL A 1 271 ? -11.913 4.240 20.895 1.00 39.12 271 VAL A C 1
ATOM 2218 O O . VAL A 1 271 ? -11.098 5.135 20.703 1.00 39.12 271 VAL A O 1
ATOM 2221 N N . PHE A 1 272 ? -11.649 3.234 21.735 1.00 35.00 272 PHE A N 1
ATOM 2222 C CA . PHE A 1 272 ? -10.466 3.228 22.615 1.00 35.00 272 PHE A CA 1
ATOM 2223 C C . PHE A 1 272 ? -9.240 2.513 22.016 1.00 35.00 272 PHE A C 1
ATOM 2225 O O . PHE A 1 272 ? -8.156 2.537 22.594 1.00 35.00 272 PHE A O 1
ATOM 2232 N N . TYR A 1 273 ? -9.393 1.864 20.858 1.00 46.16 273 TYR A N 1
ATOM 2233 C CA . TYR A 1 273 ? -8.466 0.824 20.406 1.00 46.16 273 TYR A CA 1
ATOM 2234 C C . TYR A 1 273 ? -7.130 1.316 19.829 1.00 46.16 273 TYR A C 1
ATOM 2236 O O . TYR A 1 273 ? -6.183 0.528 19.810 1.00 46.16 273 TYR A O 1
ATOM 2244 N N . PHE A 1 274 ? -7.002 2.590 19.438 1.00 36.81 274 PHE A N 1
ATOM 2245 C CA . PHE A 1 274 ? -5.783 3.125 18.802 1.00 36.81 274 PHE A CA 1
ATOM 2246 C C . PHE A 1 274 ? -5.011 4.151 19.643 1.00 36.81 274 PHE A C 1
ATOM 2248 O O . PHE A 1 274 ? -3.808 4.322 19.439 1.00 36.81 274 PHE A O 1
ATOM 2255 N N . ARG A 1 275 ? -5.659 4.764 20.645 1.00 31.86 275 ARG A N 1
ATOM 2256 C CA . ARG A 1 275 ? -5.001 5.672 21.598 1.00 31.86 275 ARG A CA 1
ATOM 2257 C C . ARG A 1 275 ? -3.796 4.987 22.255 1.00 31.86 275 ARG A C 1
ATOM 2259 O O . ARG A 1 275 ? -2.684 5.479 22.130 1.00 31.86 275 ARG A O 1
ATOM 2266 N N . ASN A 1 276 ? -3.981 3.753 22.723 1.00 35.06 276 ASN A N 1
ATOM 2267 C CA . ASN A 1 276 ? -2.905 2.969 23.336 1.00 35.06 276 ASN A CA 1
ATOM 2268 C C . ASN A 1 276 ? -1.910 2.352 22.315 1.00 35.06 276 ASN A C 1
ATOM 2270 O O . ASN A 1 276 ? -1.047 1.581 22.710 1.00 35.06 276 ASN A O 1
ATOM 2274 N N . TRP A 1 277 ? -2.083 2.507 20.991 1.00 36.06 277 TRP A N 1
ATOM 2275 C CA . TRP A 1 277 ? -1.136 1.981 19.973 1.00 36.06 277 TRP A CA 1
ATOM 2276 C C . TRP A 1 277 ? -0.191 3.067 19.488 1.00 36.06 277 TRP A C 1
ATOM 2278 O O . TRP A 1 277 ? 1.005 2.825 19.424 1.00 36.06 277 TRP A O 1
ATOM 2288 N N . MET A 1 278 ? -0.715 4.271 19.237 1.00 35.00 278 MET A N 1
ATOM 2289 C CA . MET A 1 278 ? 0.137 5.445 19.082 1.00 35.00 278 MET A CA 1
ATOM 2290 C C . MET A 1 278 ? 0.933 5.680 20.356 1.00 35.00 278 MET A C 1
ATOM 2292 O O . MET A 1 278 ? 2.114 5.904 20.220 1.00 35.00 278 MET A O 1
ATOM 2296 N N . GLU A 1 279 ? 0.355 5.527 21.554 1.00 35.84 279 GLU A N 1
ATOM 2297 C CA . GLU A 1 279 ? 1.138 5.553 22.802 1.00 35.84 279 GLU A CA 1
ATOM 2298 C C . GLU A 1 279 ? 2.189 4.429 22.842 1.00 35.84 279 GLU A C 1
ATOM 2300 O O . GLU A 1 279 ? 3.321 4.678 23.213 1.00 35.84 279 GLU A O 1
ATOM 2305 N N . ALA A 1 280 ? 1.889 3.203 22.396 1.00 33.88 280 ALA A N 1
ATOM 2306 C CA . ALA A 1 280 ? 2.875 2.114 22.402 1.00 33.88 280 ALA A CA 1
ATOM 2307 C C . ALA A 1 280 ? 4.018 2.323 21.390 1.00 33.88 280 ALA A C 1
ATOM 2309 O O . ALA A 1 280 ? 5.175 2.134 21.739 1.00 33.88 280 ALA A O 1
ATOM 2310 N N . ILE A 1 281 ? 3.720 2.761 20.164 1.00 38.22 281 ILE A N 1
ATOM 2311 C CA . ILE A 1 281 ? 4.728 3.118 19.153 1.00 38.22 281 ILE A CA 1
ATOM 2312 C C . ILE A 1 281 ? 5.449 4.398 19.550 1.00 38.22 281 ILE A C 1
ATOM 2314 O O . ILE A 1 281 ? 6.644 4.526 19.341 1.00 38.22 281 ILE A O 1
ATOM 2318 N N . SER A 1 282 ? 4.771 5.352 20.167 1.00 34.19 282 SER A N 1
ATOM 2319 C CA . SER A 1 282 ? 5.415 6.571 20.618 1.00 34.19 282 SER A CA 1
ATOM 2320 C C . SER A 1 282 ? 6.265 6.356 21.865 1.00 34.19 282 SER A C 1
ATOM 2322 O O . SER A 1 282 ? 7.239 7.065 22.034 1.00 34.19 282 SER A O 1
ATOM 2324 N N . ILE A 1 283 ? 5.955 5.378 22.709 1.00 34.84 283 ILE A N 1
ATOM 2325 C CA . ILE A 1 283 ? 6.815 4.961 23.820 1.00 34.84 283 ILE A CA 1
ATOM 2326 C C . ILE A 1 283 ? 7.985 4.125 23.279 1.00 34.84 283 ILE A C 1
ATOM 2328 O O . ILE A 1 283 ? 9.122 4.323 23.692 1.00 34.84 283 ILE A O 1
ATOM 2332 N N . GLN A 1 284 ? 7.740 3.248 22.299 1.00 31.62 284 GLN A N 1
ATOM 2333 C CA . GLN A 1 284 ? 8.758 2.380 21.692 1.00 31.62 284 GLN A CA 1
ATOM 2334 C C . GLN A 1 284 ? 9.717 3.123 20.740 1.00 31.62 284 GLN A C 1
ATOM 2336 O O . GLN A 1 284 ? 10.865 2.713 20.597 1.00 31.62 284 GLN A O 1
ATOM 2341 N N . TYR A 1 285 ? 9.276 4.228 20.127 1.00 37.09 285 TYR A N 1
ATOM 2342 C CA . TYR A 1 285 ? 10.057 5.083 19.219 1.00 37.09 285 TYR A CA 1
ATOM 2343 C C . TYR A 1 285 ? 10.231 6.533 19.732 1.00 37.09 285 TYR A C 1
ATOM 2345 O O . TYR A 1 285 ? 10.669 7.400 18.981 1.00 37.09 285 TYR A O 1
ATOM 2353 N N . GLY A 1 286 ? 9.884 6.829 20.992 1.00 27.75 286 GLY A N 1
ATOM 2354 C CA . GLY A 1 286 ? 10.112 8.137 21.638 1.00 27.75 286 GLY A CA 1
ATOM 2355 C C . GLY A 1 286 ? 9.262 9.326 21.141 1.00 27.75 286 GLY A C 1
ATOM 2356 O O . GLY A 1 286 ? 9.643 10.477 21.331 1.00 27.75 286 GLY A O 1
ATOM 2357 N N . ILE A 1 287 ? 8.121 9.082 20.492 1.00 40.78 287 ILE A N 1
ATOM 2358 C CA . ILE A 1 287 ? 7.264 10.090 19.838 1.00 40.78 287 ILE A CA 1
ATOM 2359 C C . ILE A 1 287 ? 6.249 10.757 20.809 1.00 40.78 287 ILE A C 1
ATOM 2361 O O . ILE A 1 287 ? 5.715 11.817 20.487 1.00 40.78 287 ILE A O 1
ATOM 2365 N N . LEU A 1 288 ? 5.984 10.186 21.995 1.00 29.11 288 LEU A N 1
ATOM 2366 C CA . LEU A 1 288 ? 5.175 10.777 23.078 1.00 29.11 288 LEU A CA 1
ATOM 2367 C C . LEU A 1 288 ? 5.717 10.254 24.409 1.00 29.11 288 LEU A C 1
ATOM 2369 O O . LEU A 1 288 ? 5.894 9.044 24.556 1.00 29.11 288 LEU A O 1
ATOM 2373 N N . THR A 1 289 ? 5.949 11.177 25.340 1.00 33.75 289 THR A N 1
ATOM 2374 C CA . THR A 1 289 ? 6.153 10.909 26.771 1.00 33.75 289 THR A CA 1
ATOM 2375 C C . THR A 1 289 ? 4.826 10.737 27.482 1.00 33.75 289 THR A C 1
ATOM 2377 O O . THR A 1 289 ? 3.946 11.589 27.212 1.00 33.75 289 THR A O 1
#

Organism: Galdieria sulphuraria (NCBI:txid130081)

InterPro domains:
  IPR010721 Probable O-methyltransferase UstE-like [PF06966] (139-246)

Sequence (289 aa):
MDKSPLRLGSFLIKGAAGTVRSSLYGDGANRTLQRFGLMSSKTKRANGKHMSPAESHLTLCLKHLFLQPRVRLRSVMFVHFLCTPLVLLLLYALYFPGYYEFWLYFAMHSTRAWLWILKNVCFPDFIFSRQKVTIFGTLVLFALLSFYWVAPWILASNRNYFAVPYPIAGLLVSCWGVGIGINFAADAQKYFMLRERKMLVKDGVFSRCRHPAYLGDLLSYASMTMLSAHWLPFLIYIFFFFTVFLPLIYRIRVKIWLDIRSGLNIGARQVFYFRNWMEAISIQYGILT